Protein AF-A0A8J5G2A0-F1 (afdb_monomer_lite)

Structure (mmCIF, N/CA/C/O backbone):
data_AF-A0A8J5G2A0-F1
#
_entry.id   AF-A0A8J5G2A0-F1
#
loop_
_atom_site.group_PDB
_atom_site.id
_atom_site.type_symbol
_atom_site.label_atom_id
_atom_site.label_alt_id
_atom_site.label_comp_id
_atom_site.label_asym_id
_atom_site.label_entity_id
_atom_site.label_seq_id
_atom_site.pdbx_PDB_ins_code
_atom_site.Cartn_x
_atom_site.Cartn_y
_atom_site.Cartn_z
_atom_site.occupancy
_atom_site.B_iso_or_equiv
_atom_site.auth_seq_id
_atom_site.auth_comp_id
_atom_site.auth_asym_id
_atom_site.auth_atom_id
_atom_site.pdbx_PDB_model_num
ATOM 1 N N . MET A 1 1 ? 20.065 -18.409 -12.841 1.00 49.06 1 MET A N 1
ATOM 2 C CA . MET A 1 1 ? 20.779 -17.438 -13.699 1.00 49.06 1 MET A CA 1
ATOM 3 C C . MET A 1 1 ? 20.404 -17.731 -15.137 1.00 49.06 1 MET A C 1
ATOM 5 O O . MET A 1 1 ? 20.522 -18.880 -15.539 1.00 49.06 1 MET A O 1
ATOM 9 N N . ILE A 1 2 ? 19.879 -16.747 -15.868 1.00 50.84 2 ILE A N 1
ATOM 10 C CA . ILE A 1 2 ? 19.524 -16.923 -17.283 1.00 50.84 2 ILE A CA 1
ATOM 11 C C . ILE A 1 2 ? 20.839 -17.018 -18.075 1.00 50.84 2 ILE A C 1
ATOM 13 O O . ILE A 1 2 ? 21.696 -16.150 -17.919 1.00 50.84 2 ILE A O 1
ATOM 17 N N . ALA A 1 3 ? 21.024 -18.079 -18.865 1.00 63.06 3 ALA A N 1
ATOM 18 C CA . ALA A 1 3 ? 22.221 -18.274 -19.685 1.00 63.06 3 ALA A CA 1
ATOM 19 C C . ALA A 1 3 ? 22.371 -17.127 -20.699 1.00 63.06 3 ALA A C 1
ATOM 21 O O . ALA A 1 3 ? 21.377 -16.669 -21.255 1.00 63.06 3 ALA A O 1
ATOM 22 N N . SER A 1 4 ? 23.589 -16.642 -20.930 1.00 61.19 4 SER A N 1
ATOM 23 C CA . SER A 1 4 ? 23.884 -15.489 -21.789 1.00 61.19 4 SER A CA 1
ATOM 24 C C . SER A 1 4 ? 23.795 -15.832 -23.283 1.00 61.19 4 SER A C 1
ATOM 26 O O . SER A 1 4 ? 24.815 -15.936 -23.956 1.00 61.19 4 SER A O 1
ATOM 28 N N . ASP A 1 5 ? 22.574 -16.017 -23.779 1.00 73.75 5 ASP A N 1
ATOM 29 C CA . ASP A 1 5 ? 22.233 -16.100 -25.204 1.00 73.75 5 ASP A CA 1
ATOM 30 C C . ASP A 1 5 ? 21.591 -14.776 -25.681 1.00 73.75 5 ASP A C 1
ATOM 32 O O . ASP A 1 5 ? 21.117 -13.977 -24.863 1.00 73.75 5 ASP A O 1
ATOM 36 N N . ASP A 1 6 ? 21.559 -14.502 -26.987 1.00 66.56 6 ASP A N 1
ATOM 37 C CA . ASP A 1 6 ? 20.985 -13.256 -27.525 1.00 66.56 6 ASP A CA 1
ATOM 38 C C . ASP A 1 6 ? 19.473 -13.141 -27.240 1.00 66.56 6 ASP A C 1
ATOM 40 O O . ASP A 1 6 ? 18.972 -12.047 -26.950 1.00 66.56 6 ASP A O 1
ATOM 44 N N . GLY A 1 7 ? 18.759 -14.273 -27.175 1.00 66.06 7 GLY A N 1
ATOM 45 C CA . GLY A 1 7 ? 17.385 -14.338 -26.663 1.00 66.06 7 GLY A CA 1
ATOM 46 C C . GLY A 1 7 ? 17.277 -13.869 -25.207 1.00 66.06 7 GLY A C 1
ATOM 47 O O . GLY A 1 7 ? 16.417 -13.053 -24.864 1.00 66.06 7 GLY A O 1
ATOM 48 N N . SER A 1 8 ? 18.213 -14.285 -24.357 1.00 74.81 8 SER A N 1
ATOM 49 C CA . SER A 1 8 ? 18.276 -13.896 -22.945 1.00 74.81 8 SER A CA 1
ATOM 50 C C . SER A 1 8 ? 18.551 -12.408 -22.737 1.00 74.81 8 SER A C 1
ATOM 52 O O . SER A 1 8 ? 18.025 -11.820 -21.792 1.00 74.81 8 SER A O 1
ATOM 54 N N . ARG A 1 9 ? 19.320 -11.760 -23.622 1.00 79.38 9 ARG A N 1
ATOM 55 C CA . ARG A 1 9 ? 19.559 -10.305 -23.558 1.00 79.38 9 ARG A CA 1
ATOM 56 C C . ARG A 1 9 ? 18.282 -9.498 -23.784 1.00 79.38 9 ARG A C 1
ATOM 58 O O . ARG A 1 9 ? 18.029 -8.541 -23.052 1.00 79.38 9 ARG A O 1
ATOM 65 N N . SER A 1 10 ? 17.460 -9.899 -24.755 1.00 83.44 10 SER A N 1
ATOM 66 C CA . SER A 1 10 ? 16.167 -9.252 -25.019 1.00 83.44 10 SER A CA 1
ATOM 67 C C . SER A 1 10 ? 15.203 -9.372 -23.830 1.00 83.44 10 SER A C 1
ATOM 69 O O . SER A 1 10 ? 14.551 -8.394 -23.456 1.00 83.44 10 SER A O 1
ATOM 71 N N . LEU A 1 11 ? 15.185 -10.539 -23.175 1.00 83.62 11 LEU A N 1
ATOM 72 C CA . LEU A 1 11 ? 14.379 -10.789 -21.982 1.00 83.62 11 LEU A CA 1
ATOM 73 C C . LEU A 1 11 ? 14.861 -9.942 -20.805 1.00 83.62 11 LEU A C 1
ATOM 75 O O . LEU A 1 11 ? 14.050 -9.284 -20.160 1.00 83.62 11 LEU A O 1
ATOM 79 N N . LEU A 1 12 ? 16.174 -9.886 -20.562 1.00 84.56 12 LEU A N 1
ATOM 80 C CA . LEU A 1 12 ? 16.750 -9.038 -19.515 1.00 84.56 12 LEU A CA 1
ATOM 81 C C . LEU A 1 12 ? 16.410 -7.556 -19.728 1.00 84.56 12 LEU A C 1
ATOM 83 O O . LEU A 1 12 ? 16.061 -6.859 -18.776 1.00 84.56 12 LEU A O 1
ATOM 87 N N . LEU A 1 13 ? 16.442 -7.077 -20.975 1.00 84.19 13 LEU A N 1
ATOM 88 C CA . LEU A 1 13 ? 16.044 -5.710 -21.307 1.00 84.19 13 LEU A CA 1
ATOM 89 C C . LEU A 1 13 ? 14.558 -5.455 -21.010 1.00 84.19 13 LEU A C 1
ATOM 91 O O . LEU A 1 13 ? 14.216 -4.423 -20.431 1.00 84.19 13 LEU A O 1
ATOM 95 N N . ALA A 1 14 ? 13.674 -6.384 -21.383 1.00 82.38 14 ALA A N 1
ATOM 96 C CA . ALA A 1 14 ? 12.241 -6.282 -21.108 1.00 82.38 14 ALA A CA 1
ATOM 97 C C . ALA A 1 14 ? 11.943 -6.299 -19.598 1.00 82.38 14 ALA A C 1
ATOM 99 O O . ALA A 1 14 ? 11.149 -5.486 -19.119 1.00 82.38 14 ALA A O 1
ATOM 100 N N . VAL A 1 15 ? 12.624 -7.167 -18.842 1.00 86.31 15 VAL A N 1
ATOM 101 C CA . VAL A 1 15 ? 12.525 -7.245 -17.377 1.00 86.31 15 VAL A CA 1
ATOM 102 C C . VAL A 1 15 ? 12.965 -5.932 -16.738 1.00 86.31 15 VAL A C 1
ATOM 104 O O . VAL A 1 15 ? 12.213 -5.369 -15.949 1.00 86.31 15 VAL A O 1
ATOM 107 N N . ASN A 1 16 ? 14.121 -5.391 -17.126 1.00 85.25 16 ASN A N 1
ATOM 108 C CA . ASN A 1 16 ? 14.614 -4.124 -16.584 1.00 85.25 16 ASN A CA 1
ATOM 109 C C . ASN A 1 16 ? 13.675 -2.953 -16.900 1.00 85.25 16 ASN A C 1
ATOM 111 O O . ASN A 1 16 ? 13.368 -2.158 -16.016 1.00 85.25 16 ASN A O 1
ATOM 115 N N . ARG A 1 17 ? 13.145 -2.870 -18.129 1.00 84.25 17 ARG A N 1
ATOM 116 C CA . ARG A 1 17 ? 12.143 -1.851 -18.493 1.00 84.25 17 ARG A CA 1
ATOM 117 C C . ARG A 1 17 ? 10.890 -1.957 -17.626 1.00 84.25 17 ARG A C 1
ATOM 119 O O . ARG A 1 17 ? 10.398 -0.941 -17.140 1.00 84.25 17 ARG A O 1
ATOM 126 N N . ARG A 1 18 ? 10.396 -3.181 -17.408 1.00 87.31 18 ARG A N 1
ATOM 127 C CA . ARG A 1 18 ? 9.230 -3.434 -16.555 1.00 87.31 18 ARG A CA 1
ATOM 128 C C . ARG A 1 18 ? 9.508 -3.075 -15.099 1.00 87.31 18 ARG A C 1
ATOM 130 O O . ARG A 1 18 ? 8.661 -2.437 -14.491 1.00 87.31 18 ARG A O 1
ATOM 137 N N . LEU A 1 19 ? 10.667 -3.445 -14.553 1.00 85.25 19 LEU A N 1
ATOM 138 C CA . LEU A 1 19 ? 11.047 -3.119 -13.175 1.00 85.25 19 LEU A CA 1
ATOM 139 C C . LEU A 1 19 ? 11.110 -1.607 -12.949 1.00 85.25 19 LEU A C 1
ATOM 141 O O . LEU A 1 19 ? 10.554 -1.123 -11.965 1.00 85.25 19 LEU A O 1
ATOM 145 N N . THR A 1 20 ? 11.713 -0.854 -13.873 1.00 85.62 20 THR A N 1
ATOM 146 C CA . THR A 1 20 ? 11.780 0.612 -13.779 1.00 85.62 20 THR A CA 1
ATOM 147 C C . THR A 1 20 ? 10.393 1.244 -13.858 1.00 85.62 20 THR A C 1
ATOM 149 O O . THR A 1 20 ? 10.043 2.065 -13.011 1.00 85.62 20 THR A O 1
ATOM 152 N N . ALA A 1 21 ? 9.579 0.838 -14.838 1.00 84.25 21 ALA A N 1
ATOM 153 C CA . ALA A 1 21 ? 8.228 1.365 -15.011 1.00 84.25 21 ALA A CA 1
ATOM 154 C C . ALA A 1 21 ? 7.325 1.037 -13.811 1.00 84.25 21 ALA A C 1
ATOM 156 O O . ALA A 1 21 ? 6.609 1.907 -13.322 1.00 84.25 21 ALA A O 1
ATOM 157 N N . LEU A 1 22 ? 7.390 -0.198 -13.307 1.00 89.38 22 LEU A N 1
ATOM 158 C CA . LEU A 1 22 ? 6.577 -0.650 -12.182 1.00 89.38 22 LEU A CA 1
ATOM 159 C C . LEU A 1 22 ? 6.999 0.021 -10.873 1.00 89.38 22 LEU A C 1
ATOM 161 O O . LEU A 1 22 ? 6.140 0.445 -10.109 1.00 89.38 22 LEU A O 1
ATOM 165 N N . SER A 1 23 ? 8.305 0.180 -10.642 1.00 89.56 23 SER A N 1
ATOM 166 C CA . SER A 1 23 ? 8.809 0.892 -9.464 1.00 89.56 23 SER A CA 1
ATOM 167 C C . SER A 1 23 ? 8.343 2.343 -9.454 1.00 89.56 23 SER A C 1
ATOM 169 O O . SER A 1 23 ? 7.883 2.822 -8.424 1.00 89.56 23 SER A O 1
ATOM 171 N N . PHE A 1 24 ? 8.409 3.033 -10.598 1.00 91.19 24 PHE A N 1
ATOM 172 C CA . PHE A 1 24 ? 7.876 4.390 -10.718 1.00 91.19 24 PHE A CA 1
ATOM 173 C C . PHE A 1 24 ? 6.366 4.422 -10.459 1.00 91.19 24 PHE A C 1
ATOM 175 O O . PHE A 1 24 ? 5.898 5.210 -9.646 1.00 91.19 24 PHE A O 1
ATOM 182 N N . HIS A 1 25 ? 5.614 3.530 -11.107 1.00 91.38 25 HIS A N 1
ATOM 183 C CA . HIS A 1 25 ? 4.162 3.486 -10.986 1.00 91.38 25 HIS A CA 1
ATOM 184 C C . HIS A 1 25 ? 3.698 3.242 -9.542 1.00 91.38 25 HIS A C 1
ATOM 186 O O . HIS A 1 25 ? 2.831 3.959 -9.054 1.00 91.38 25 HIS A O 1
ATOM 192 N N . ILE A 1 26 ? 4.298 2.278 -8.839 1.00 93.00 26 ILE A N 1
ATOM 193 C CA . ILE A 1 26 ? 3.945 1.976 -7.447 1.00 93.00 26 ILE A CA 1
ATOM 194 C C . ILE A 1 26 ? 4.349 3.133 -6.526 1.00 93.00 26 ILE A C 1
ATOM 196 O O . ILE A 1 26 ? 3.538 3.593 -5.730 1.00 93.00 26 ILE A O 1
ATOM 200 N N . ARG A 1 27 ? 5.574 3.658 -6.652 1.00 94.56 27 ARG A N 1
ATOM 201 C CA . ARG A 1 27 ? 6.049 4.749 -5.783 1.00 94.56 27 ARG A CA 1
ATOM 202 C C . ARG A 1 27 ? 5.234 6.029 -5.925 1.00 94.56 27 ARG A C 1
ATOM 204 O O . ARG A 1 27 ? 5.137 6.758 -4.947 1.00 94.56 27 ARG A O 1
ATOM 211 N N . GLU A 1 28 ? 4.717 6.304 -7.119 1.00 91.56 28 GLU A N 1
ATOM 212 C CA . GLU A 1 28 ? 4.014 7.551 -7.422 1.00 91.56 28 GLU A CA 1
ATOM 213 C C . GLU A 1 28 ? 2.503 7.449 -7.198 1.00 91.56 28 GLU A C 1
ATOM 215 O O . GLU A 1 28 ? 1.905 8.349 -6.610 1.00 91.56 28 GLU A O 1
ATOM 220 N N . TYR A 1 29 ? 1.879 6.365 -7.672 1.00 93.44 29 TYR A N 1
ATOM 221 C CA . TYR A 1 29 ? 0.419 6.259 -7.724 1.00 93.44 29 TYR A CA 1
ATOM 222 C C . TYR A 1 29 ? -0.185 5.412 -6.606 1.00 93.44 29 TYR A C 1
ATOM 224 O O . TYR A 1 29 ? -1.344 5.625 -6.268 1.00 93.44 29 TYR A O 1
ATOM 232 N N . PHE A 1 30 ? 0.574 4.475 -6.026 1.00 96.44 30 PHE A N 1
ATOM 233 C CA . PHE A 1 30 ? 0.100 3.697 -4.875 1.00 96.44 30 PHE A CA 1
ATOM 234 C C . PHE A 1 30 ? 0.452 4.357 -3.539 1.00 96.44 30 PHE A C 1
ATOM 236 O O . PHE A 1 30 ? -0.071 3.958 -2.506 1.00 96.44 30 PHE A O 1
ATOM 243 N N . TRP A 1 31 ? 1.352 5.339 -3.525 1.00 97.50 31 TRP A N 1
ATOM 244 C CA . TRP A 1 31 ? 1.740 6.012 -2.292 1.00 97.50 31 TRP A CA 1
ATOM 245 C C . TRP A 1 31 ? 0.641 6.944 -1.794 1.00 97.50 31 TRP A C 1
ATOM 247 O O . TRP A 1 31 ? 0.188 7.806 -2.544 1.00 97.50 31 TRP A O 1
ATOM 257 N N . VAL A 1 32 ? 0.281 6.824 -0.518 1.00 96.81 32 VAL A N 1
ATOM 258 C CA . VAL A 1 32 ? -0.612 7.751 0.172 1.00 96.81 32 VAL A CA 1
ATOM 259 C C . VAL A 1 32 ? 0.054 8.287 1.439 1.00 96.81 32 VAL A C 1
ATOM 261 O O . VAL A 1 32 ? 0.543 7.541 2.282 1.00 96.81 32 VAL A O 1
ATOM 264 N N . ASP A 1 33 ? 0.068 9.607 1.558 1.00 96.44 33 ASP A N 1
ATOM 265 C CA . ASP A 1 33 ? 0.426 10.368 2.751 1.00 96.44 33 ASP A CA 1
ATOM 266 C C . ASP A 1 33 ? -0.556 11.548 2.875 1.00 96.44 33 ASP A C 1
ATOM 268 O O . ASP A 1 33 ? -1.391 11.779 1.991 1.00 96.44 33 ASP A O 1
ATOM 272 N N . MET A 1 34 ? -0.465 12.331 3.952 1.00 95.06 34 MET A N 1
ATOM 273 C CA . MET A 1 34 ? -1.347 13.491 4.138 1.00 95.06 34 MET A CA 1
ATOM 274 C C . MET A 1 34 ? -1.259 14.496 2.969 1.00 95.06 34 MET A C 1
ATOM 276 O O . MET A 1 34 ? -2.237 15.167 2.641 1.00 95.06 34 MET A O 1
ATOM 280 N N . LYS A 1 35 ? -0.109 14.608 2.289 1.00 94.88 35 LYS A N 1
ATOM 281 C CA . LYS A 1 35 ? 0.043 15.508 1.133 1.00 94.88 35 LYS A CA 1
ATOM 282 C C . LYS A 1 35 ? -0.701 14.963 -0.081 1.00 94.88 35 LYS A C 1
ATOM 284 O O . LYS A 1 35 ? -1.406 15.729 -0.733 1.00 94.88 35 LYS A O 1
ATOM 289 N N . LYS A 1 36 ? -0.585 13.662 -0.35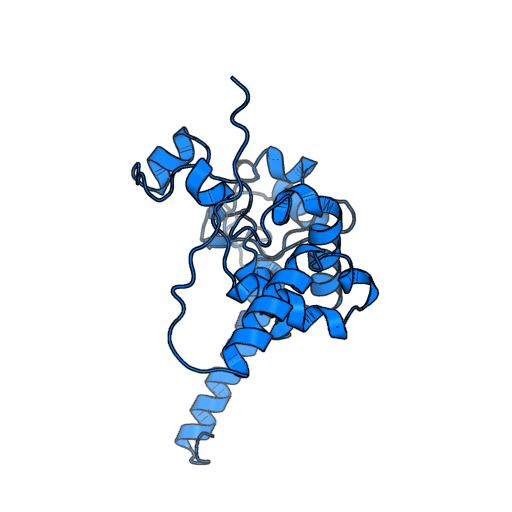3 1.00 94.69 36 LYS A N 1
ATOM 290 C CA . LYS A 1 36 ? -1.289 12.991 -1.446 1.00 94.69 36 LYS A CA 1
ATOM 291 C C . LYS A 1 36 ? -2.798 12.999 -1.222 1.00 94.69 36 LYS A C 1
ATOM 293 O O . LYS A 1 36 ? -3.527 13.307 -2.152 1.00 94.69 36 LYS A O 1
ATOM 298 N N . ILE A 1 37 ? -3.277 12.770 -0.001 1.00 95.12 37 ILE A N 1
ATOM 299 C CA . ILE A 1 37 ? -4.710 12.880 0.328 1.00 95.12 37 ILE A CA 1
ATOM 300 C C . ILE A 1 37 ? -5.229 14.284 -0.009 1.00 95.12 37 ILE A C 1
ATOM 302 O O . ILE A 1 37 ? -6.221 14.438 -0.717 1.00 95.12 37 ILE A O 1
ATOM 306 N N . ASN A 1 38 ? -4.502 15.323 0.410 1.00 94.38 38 ASN A N 1
ATOM 307 C CA . ASN A 1 38 ? -4.821 16.715 0.085 1.00 94.38 38 ASN A CA 1
ATOM 308 C C . ASN A 1 38 ? -4.734 17.049 -1.417 1.00 94.38 38 ASN A C 1
ATOM 310 O O . ASN A 1 38 ? -5.340 18.025 -1.868 1.00 94.38 38 ASN A O 1
ATOM 314 N N . GLU A 1 39 ? -3.939 16.305 -2.182 1.00 94.12 39 GLU A N 1
ATOM 315 C CA . GLU A 1 39 ? -3.870 16.393 -3.642 1.00 94.12 39 GLU A CA 1
ATOM 316 C C . GLU A 1 39 ? -5.123 15.772 -4.272 1.00 94.12 39 GLU A C 1
ATOM 318 O O . GLU A 1 39 ? -5.778 16.429 -5.080 1.00 94.12 39 GLU A O 1
ATOM 323 N N . ILE A 1 40 ? -5.503 14.565 -3.832 1.00 94.00 40 ILE A N 1
ATOM 324 C CA . ILE A 1 40 ? -6.682 13.833 -4.314 1.00 94.00 40 ILE A CA 1
ATOM 325 C C . ILE A 1 40 ? -7.967 14.617 -4.016 1.00 94.00 40 ILE A C 1
ATOM 327 O O . ILE A 1 40 ? -8.814 14.743 -4.895 1.00 94.00 40 ILE A O 1
ATOM 331 N N . TYR A 1 41 ? -8.087 15.253 -2.844 1.00 94.00 41 TYR A N 1
ATOM 332 C CA . TYR A 1 41 ? -9.220 16.139 -2.528 1.00 94.00 41 TYR A CA 1
ATOM 333 C C . TYR A 1 41 ? -9.400 17.305 -3.510 1.00 94.00 41 TYR A C 1
ATOM 335 O O . TYR A 1 41 ? -10.481 17.886 -3.592 1.00 94.00 41 TYR A O 1
ATOM 343 N N . ARG A 1 42 ? -8.344 17.682 -4.239 1.00 93.88 42 ARG A N 1
ATOM 344 C CA . ARG A 1 42 ? -8.353 18.772 -5.223 1.00 93.88 42 ARG A CA 1
ATOM 345 C C . ARG A 1 42 ? -8.422 18.269 -6.663 1.00 93.88 42 ARG A C 1
ATOM 347 O O . ARG A 1 42 ? -8.294 19.079 -7.585 1.00 93.88 42 ARG A O 1
ATOM 354 N N . TYR A 1 43 ? -8.587 16.964 -6.874 1.00 93.19 43 TYR A N 1
ATOM 355 C CA . TYR A 1 43 ? -8.715 16.409 -8.211 1.00 93.19 43 TYR A CA 1
ATOM 356 C C . TYR A 1 43 ? -9.946 16.955 -8.914 1.00 93.19 43 TYR A C 1
ATOM 358 O O . TYR A 1 43 ? -11.037 17.051 -8.356 1.00 93.19 43 TYR A O 1
ATOM 366 N N . LYS A 1 44 ? -9.745 17.300 -10.183 1.00 90.25 44 LYS A N 1
ATOM 367 C CA . LYS A 1 44 ? -10.837 17.500 -11.120 1.00 90.25 44 LYS A CA 1
ATOM 368 C C . LYS A 1 44 ? -11.152 16.152 -11.753 1.00 90.25 44 LYS A C 1
ATOM 370 O O . LYS A 1 44 ? -10.252 15.356 -12.035 1.00 90.25 44 LYS A O 1
ATOM 375 N N . THR A 1 45 ? -12.433 15.880 -11.914 1.00 89.31 45 THR A N 1
ATOM 376 C CA . THR A 1 45 ? -12.928 14.674 -12.573 1.00 89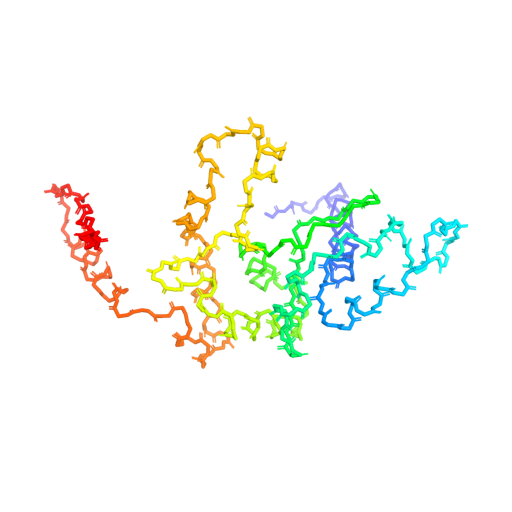.31 45 THR A CA 1
ATOM 377 C C . THR A 1 45 ? -13.044 14.916 -14.076 1.00 89.31 45 THR A C 1
ATOM 379 O O . THR A 1 45 ? -13.051 16.059 -14.534 1.00 89.31 45 THR A O 1
ATOM 382 N N . GLU A 1 46 ? -13.100 13.829 -14.846 1.00 85.12 46 GLU A N 1
ATOM 383 C CA . GLU A 1 46 ? -13.313 13.848 -16.300 1.00 85.12 46 GLU A CA 1
ATOM 384 C C . GLU A 1 46 ? -12.225 14.602 -17.091 1.00 85.12 46 GLU A C 1
ATOM 386 O O . GLU A 1 46 ? -12.474 15.207 -18.136 1.00 85.12 46 GLU A O 1
ATOM 391 N N . GLU A 1 47 ? -10.977 14.551 -16.618 1.00 84.69 47 GLU A N 1
ATOM 392 C CA . GLU A 1 47 ? -9.839 15.131 -17.332 1.00 84.69 47 GLU A CA 1
ATOM 393 C C . GLU A 1 47 ? -9.375 14.224 -18.484 1.00 84.69 47 GLU A C 1
ATOM 395 O O . GLU A 1 47 ? -8.758 13.180 -18.283 1.00 84.69 47 GLU A O 1
ATOM 400 N N . TYR A 1 48 ? -9.598 14.664 -19.723 1.00 72.62 48 TYR A N 1
ATOM 401 C CA . TYR A 1 48 ? -9.138 13.974 -20.933 1.00 72.62 48 TYR A CA 1
ATOM 402 C C . TYR A 1 48 ? -7.901 14.665 -21.518 1.00 72.62 48 TYR A C 1
ATOM 404 O O . TYR A 1 48 ? -7.959 15.308 -22.566 1.00 72.62 48 TYR A O 1
ATOM 412 N N . SER A 1 49 ? -6.759 14.582 -20.832 1.00 80.44 49 SER A N 1
ATOM 413 C CA . SER A 1 49 ? -5.495 15.104 -21.369 1.00 80.44 49 SER A CA 1
ATOM 414 C C . SER A 1 49 ? -4.285 14.277 -20.934 1.00 80.44 49 SER A C 1
ATOM 416 O O . SER A 1 49 ? -4.289 13.650 -19.880 1.00 80.44 49 SER A O 1
ATOM 418 N N . GLN A 1 50 ? -3.211 14.290 -21.733 1.00 74.75 50 GLN A N 1
ATOM 419 C CA . GLN A 1 50 ? -1.955 13.609 -21.370 1.00 74.75 50 GLN A CA 1
ATOM 420 C C . GLN A 1 50 ? -1.262 14.246 -20.151 1.00 74.75 50 GLN A C 1
ATOM 422 O O . GLN A 1 50 ? -0.463 13.589 -19.487 1.00 74.75 50 GLN A O 1
ATOM 427 N N . GLY A 1 51 ? -1.574 15.514 -19.863 1.00 80.62 51 GLY A N 1
ATOM 428 C CA . GLY A 1 51 ? -1.093 16.259 -18.700 1.00 80.62 51 GLY A CA 1
ATOM 429 C C . GLY A 1 51 ? -2.062 16.260 -17.516 1.00 80.62 51 GLY A C 1
ATOM 430 O O . GLY A 1 51 ? -1.859 17.055 -16.603 1.00 80.62 51 GLY A O 1
ATOM 431 N N . ALA A 1 52 ? -3.105 15.421 -17.538 1.00 84.44 52 ALA A N 1
ATOM 432 C CA . ALA A 1 52 ? -4.073 15.324 -16.451 1.00 84.44 52 ALA A CA 1
ATOM 433 C C . ALA A 1 52 ? -3.371 14.959 -15.138 1.00 84.44 52 ALA A C 1
ATOM 435 O O . ALA A 1 52 ? -2.527 14.053 -15.098 1.00 84.44 52 ALA A O 1
ATOM 436 N N . THR A 1 53 ? -3.728 15.663 -14.065 1.00 85.75 53 THR A N 1
ATOM 437 C CA . THR A 1 53 ? -3.255 15.326 -12.718 1.00 85.75 53 THR A CA 1
ATOM 438 C C . THR A 1 53 ? -3.975 14.070 -12.242 1.00 85.75 53 THR A C 1
ATOM 440 O O . THR A 1 53 ? -3.340 13.132 -11.760 1.00 85.75 53 THR A O 1
ATOM 443 N N . ASN A 1 54 ? -5.282 13.989 -12.500 1.00 89.75 54 ASN A N 1
ATOM 444 C CA . ASN A 1 54 ? -6.117 12.847 -12.161 1.00 89.75 54 ASN A CA 1
ATOM 445 C C . ASN A 1 54 ? -6.116 11.777 -13.266 1.00 89.75 54 ASN A C 1
ATOM 447 O O . ASN A 1 54 ? -7.111 11.543 -13.955 1.00 89.75 54 ASN A O 1
ATOM 451 N N . LYS A 1 55 ? -4.982 11.092 -13.436 1.00 89.06 55 LYS A N 1
ATOM 452 C CA . LYS A 1 55 ? -4.789 10.108 -14.521 1.00 89.06 55 LYS A CA 1
ATOM 453 C C . LYS A 1 55 ? -5.748 8.918 -14.487 1.00 89.06 55 LYS A C 1
ATOM 455 O O . LYS A 1 55 ? -5.965 8.291 -15.520 1.00 89.06 55 LYS A O 1
ATOM 460 N N . PHE A 1 56 ? -6.275 8.584 -13.312 1.00 91.12 56 PHE A N 1
ATOM 461 C CA . PHE A 1 56 ? -7.167 7.440 -13.127 1.00 91.12 56 PHE A CA 1
ATOM 462 C C . PHE A 1 56 ? -8.624 7.858 -12.962 1.00 91.12 56 PHE A C 1
ATOM 464 O O . PHE A 1 56 ? -9.448 6.990 -12.713 1.00 91.12 56 PHE A O 1
ATOM 471 N N . ASN A 1 57 ? -8.962 9.143 -13.122 1.00 92.88 57 ASN A N 1
ATOM 472 C CA . ASN A 1 57 ? -10.312 9.658 -12.889 1.00 92.88 57 ASN A CA 1
ATOM 473 C C . ASN A 1 57 ? -10.863 9.266 -11.501 1.00 92.88 57 ASN A C 1
ATOM 475 O O . ASN A 1 57 ? -11.990 8.795 -11.371 1.00 92.88 57 ASN A O 1
ATOM 479 N N . ILE A 1 58 ? -10.031 9.398 -10.466 1.00 93.25 58 ILE A N 1
ATOM 480 C CA . ILE A 1 58 ? -10.403 9.143 -9.074 1.00 93.25 58 ILE A CA 1
ATOM 481 C C . ILE A 1 58 ? -11.320 10.260 -8.590 1.00 93.25 58 ILE A C 1
ATOM 483 O O . ILE A 1 58 ? -11.026 11.444 -8.773 1.00 93.25 58 ILE A O 1
ATOM 487 N N . TYR A 1 59 ? -12.419 9.857 -7.968 1.00 93.25 59 TYR A N 1
ATOM 488 C CA . TYR A 1 59 ? -13.392 10.746 -7.352 1.00 93.25 59 TYR A CA 1
ATOM 489 C C . TYR A 1 59 ? -12.964 11.028 -5.903 1.00 93.25 59 TYR A C 1
ATOM 491 O O . TYR A 1 59 ? -12.719 10.067 -5.167 1.00 93.25 59 TYR A O 1
ATOM 499 N N . PRO A 1 60 ? -12.853 12.300 -5.469 1.00 93.44 60 PRO A N 1
ATOM 500 C CA . PRO A 1 60 ? -12.478 12.648 -4.094 1.00 93.44 60 PRO A CA 1
ATOM 501 C C . PRO A 1 60 ? -13.351 11.987 -3.020 1.00 93.44 60 PRO A C 1
ATOM 503 O O . PRO A 1 60 ? -12.875 11.694 -1.926 1.00 93.44 60 PRO A O 1
ATOM 506 N N . GLU A 1 61 ? -14.612 11.704 -3.344 1.00 92.12 61 GLU A N 1
ATOM 507 C CA . GLU A 1 61 ? -15.593 11.058 -2.470 1.00 92.12 61 GLU A CA 1
ATOM 508 C C . GLU A 1 61 ? -15.220 9.612 -2.105 1.00 92.12 61 GLU A C 1
ATOM 510 O O . GLU A 1 61 ? -15.795 9.048 -1.180 1.00 92.12 61 GLU A O 1
ATOM 515 N N . GLN A 1 62 ? -14.260 9.005 -2.812 1.00 91.56 62 GLN A N 1
ATOM 516 C CA . GLN A 1 62 ? -13.750 7.672 -2.486 1.00 91.56 62 GLN A CA 1
ATOM 517 C C . GLN A 1 62 ? -12.812 7.659 -1.284 1.00 91.56 62 GLN A C 1
ATOM 519 O O . GLN A 1 62 ? -12.552 6.582 -0.755 1.00 91.56 62 GLN A O 1
ATOM 524 N N . ILE A 1 63 ? -12.283 8.815 -0.866 1.00 93.25 63 ILE A N 1
ATOM 525 C CA . ILE A 1 63 ? -11.441 8.899 0.328 1.00 93.25 63 ILE A CA 1
ATOM 526 C C . ILE A 1 63 ? -12.313 8.552 1.543 1.00 93.25 63 ILE A C 1
ATOM 528 O O . ILE A 1 63 ? -13.248 9.298 1.848 1.00 93.25 63 ILE A O 1
ATOM 532 N N . PRO A 1 64 ? -12.017 7.459 2.268 1.00 91.81 64 PRO A N 1
ATOM 533 C CA . PRO A 1 64 ? -12.806 7.087 3.427 1.00 91.81 64 PRO A CA 1
ATOM 534 C C . PRO A 1 64 ? -12.657 8.123 4.539 1.00 91.81 64 PRO A C 1
ATOM 536 O O . PRO A 1 64 ? -11.559 8.629 4.783 1.00 91.81 64 PRO A O 1
ATOM 539 N N . SER A 1 65 ? -13.740 8.384 5.269 1.00 90.31 65 SER A N 1
ATOM 540 C CA . SER A 1 65 ? -13.743 9.339 6.385 1.00 90.31 65 SER A CA 1
ATOM 541 C C . SER A 1 65 ? -12.707 8.994 7.458 1.00 90.31 65 SER A C 1
ATOM 543 O O . SER A 1 65 ? -12.045 9.887 7.977 1.00 90.31 65 SER A O 1
ATOM 545 N N . TRP A 1 66 ? -12.504 7.702 7.735 1.00 91.50 66 TRP A N 1
ATOM 546 C CA . TRP A 1 66 ? -11.530 7.238 8.724 1.00 91.50 66 TRP A CA 1
ATOM 547 C C . TRP A 1 66 ? -10.081 7.564 8.342 1.00 91.50 66 TRP A C 1
ATOM 549 O O . TRP A 1 66 ? -9.249 7.728 9.228 1.00 91.50 66 TRP A O 1
ATOM 559 N N . LEU A 1 67 ? -9.750 7.666 7.049 1.00 93.75 67 LEU A N 1
ATOM 560 C CA . LEU A 1 67 ? -8.359 7.745 6.595 1.00 93.75 67 LEU A CA 1
ATOM 561 C C . LEU A 1 67 ? -7.676 9.045 7.024 1.00 93.75 67 LEU A C 1
ATOM 563 O O . LEU A 1 67 ? -6.507 9.025 7.408 1.00 93.75 67 LEU A O 1
ATOM 567 N N . VAL A 1 68 ? -8.398 10.163 6.952 1.00 91.44 68 VAL A N 1
ATOM 568 C CA . VAL A 1 68 ? -7.851 11.497 7.241 1.00 91.44 68 VAL A CA 1
ATOM 569 C C . VAL A 1 68 ? -7.471 11.624 8.714 1.00 91.44 68 VAL A C 1
ATOM 571 O O . VAL A 1 68 ? -6.389 12.116 9.021 1.00 91.44 68 VAL A O 1
ATOM 574 N N . ASP A 1 69 ? -8.321 11.122 9.609 1.00 91.19 69 ASP A N 1
ATOM 575 C CA . ASP A 1 69 ? -8.068 11.128 11.055 1.00 91.19 69 ASP A CA 1
ATOM 576 C C . ASP A 1 69 ? -7.071 10.035 11.466 1.00 91.19 69 ASP A C 1
ATOM 578 O O . ASP A 1 69 ? -6.363 10.137 12.475 1.00 91.19 69 ASP A O 1
ATOM 582 N N . TRP A 1 70 ? -7.009 8.956 10.686 1.00 94.06 70 TRP A N 1
ATOM 583 C CA . TRP A 1 70 ? -6.137 7.835 10.978 1.00 94.06 70 TRP A CA 1
ATOM 584 C C . TRP A 1 70 ? -4.685 8.090 10.567 1.00 94.06 70 TRP A C 1
ATOM 586 O O . TRP A 1 70 ? -3.783 7.697 11.305 1.00 94.06 70 TRP A O 1
ATOM 596 N N . ILE A 1 71 ? -4.413 8.757 9.446 1.00 94.31 71 ILE A N 1
ATOM 597 C CA . ILE A 1 71 ? -3.038 8.944 8.967 1.00 94.31 71 ILE A CA 1
ATOM 598 C C . ILE A 1 71 ? -2.294 10.042 9.767 1.00 94.31 71 ILE A C 1
ATOM 600 O O . ILE A 1 71 ? -2.792 11.157 9.920 1.00 94.31 71 ILE A O 1
ATOM 604 N N . PRO A 1 72 ? -1.084 9.781 10.297 1.00 93.75 72 PRO A N 1
ATOM 605 C CA . PRO A 1 72 ? -0.321 10.785 11.031 1.00 93.75 72 PRO A CA 1
ATOM 606 C C . PRO A 1 72 ? 0.363 11.784 10.084 1.00 93.75 72 PRO A C 1
ATOM 608 O O . PRO A 1 72 ? 0.652 11.472 8.933 1.00 93.75 72 PRO A O 1
ATOM 611 N N . GLU A 1 73 ? 0.738 12.964 10.594 1.00 90.44 73 GLU A N 1
ATOM 612 C CA . GLU A 1 73 ? 1.434 13.998 9.796 1.00 90.44 73 GLU A CA 1
ATOM 613 C C . GLU A 1 73 ? 2.747 13.515 9.156 1.00 90.44 73 GLU A C 1
ATOM 615 O O . GLU A 1 73 ? 3.093 13.901 8.041 1.00 90.44 73 GLU A O 1
ATOM 620 N N . LYS A 1 74 ? 3.490 12.682 9.894 1.00 91.44 74 LYS A N 1
ATOM 621 C CA . LYS A 1 74 ? 4.710 12.002 9.443 1.00 91.44 74 LYS A CA 1
ATOM 622 C C . LYS A 1 74 ? 4.423 10.511 9.339 1.00 91.44 74 LYS A C 1
ATOM 624 O O . LYS A 1 74 ? 4.723 9.770 10.273 1.00 91.44 74 LYS A O 1
ATOM 629 N N . GLY A 1 75 ? 3.782 10.116 8.250 1.00 93.69 75 GLY A N 1
ATOM 630 C CA . GLY A 1 75 ? 3.530 8.727 7.910 1.00 93.69 75 GLY A CA 1
ATOM 631 C C . GLY A 1 75 ? 2.795 8.603 6.584 1.00 93.69 75 GLY A C 1
ATOM 632 O O . GLY A 1 75 ? 2.171 9.550 6.101 1.00 93.69 75 GLY A O 1
ATOM 633 N N . GLY A 1 76 ? 2.888 7.417 6.008 1.00 96.38 76 GLY A N 1
ATOM 634 C CA . GLY A 1 76 ? 2.322 7.105 4.709 1.00 96.38 76 GLY A CA 1
ATOM 635 C C . GLY A 1 76 ? 2.526 5.638 4.385 1.00 96.38 76 GLY A C 1
ATOM 636 O O . GLY A 1 76 ? 3.281 4.945 5.064 1.00 96.38 76 GLY A O 1
ATOM 637 N N . TYR A 1 77 ? 1.816 5.143 3.383 1.00 97.69 77 TYR A N 1
ATOM 638 C CA . TYR A 1 77 ? 1.878 3.739 2.997 1.00 97.69 77 TYR A CA 1
ATOM 639 C C . TYR A 1 77 ? 1.492 3.534 1.535 1.00 97.69 77 TYR A C 1
ATOM 641 O O . TYR A 1 77 ? 1.048 4.451 0.848 1.00 97.69 77 TYR A O 1
ATOM 649 N N . LEU A 1 78 ? 1.695 2.313 1.048 1.00 97.81 78 LEU A N 1
ATOM 650 C CA . LEU A 1 78 ? 1.188 1.862 -0.239 1.00 97.81 78 LEU A CA 1
ATOM 651 C C . LEU A 1 78 ? -0.235 1.330 -0.067 1.00 97.81 78 LEU A C 1
ATOM 653 O O . LEU A 1 78 ? -0.446 0.371 0.684 1.00 97.81 78 LEU A O 1
ATOM 657 N N . ILE A 1 79 ? -1.179 1.947 -0.773 1.00 96.44 79 ILE A N 1
ATOM 658 C CA . ILE A 1 79 ? -2.590 1.553 -0.813 1.00 96.44 79 ILE A CA 1
ATOM 659 C C . ILE A 1 79 ? -2.772 0.126 -1.348 1.00 96.44 79 ILE A C 1
ATOM 661 O O . ILE A 1 79 ? -1.889 -0.426 -2.011 1.00 96.44 79 ILE A O 1
ATOM 665 N N . GLY A 1 80 ? -3.935 -0.467 -1.088 1.00 93.00 80 GLY A N 1
ATOM 666 C CA . GLY A 1 80 ? -4.235 -1.842 -1.474 1.00 93.00 80 GLY A CA 1
ATOM 667 C C . GLY A 1 80 ? -4.359 -2.050 -2.976 1.00 93.00 80 GLY A C 1
ATOM 668 O O . GLY A 1 80 ? -3.837 -3.030 -3.515 1.00 93.00 80 GLY A O 1
ATOM 669 N N . ASN A 1 81 ? -5.041 -1.134 -3.662 1.00 94.31 81 ASN A N 1
ATOM 670 C CA . ASN A 1 81 ? -5.315 -1.278 -5.085 1.00 94.31 81 ASN A CA 1
ATOM 671 C C . ASN A 1 81 ? -5.539 0.068 -5.781 1.00 94.31 81 ASN A C 1
ATOM 673 O O . ASN A 1 81 ? -5.990 1.042 -5.177 1.00 94.31 81 ASN A O 1
ATOM 677 N N . LEU A 1 82 ? -5.271 0.086 -7.086 1.00 93.00 82 LEU A N 1
ATOM 678 C CA . LEU A 1 82 ? -5.510 1.227 -7.956 1.00 93.00 82 LEU A CA 1
ATOM 679 C C . LEU A 1 82 ? -6.046 0.763 -9.308 1.00 93.00 82 LEU A C 1
ATOM 681 O O . LEU A 1 82 ? -5.414 -0.023 -10.017 1.00 93.00 82 LEU A O 1
ATOM 685 N N . GLN A 1 83 ? -7.210 1.281 -9.674 1.00 91.12 83 GLN A N 1
ATOM 686 C CA . GLN A 1 83 ? -7.917 0.979 -10.910 1.00 91.12 83 GLN A CA 1
ATOM 687 C C . GLN A 1 83 ? -8.494 2.270 -11.512 1.00 91.12 83 GLN A C 1
ATOM 689 O O . GLN A 1 83 ? -8.616 3.286 -10.823 1.00 91.12 83 GLN A O 1
ATOM 694 N N . PRO A 1 84 ? -8.861 2.273 -12.805 1.00 91.19 84 PRO A N 1
ATOM 695 C CA . PRO A 1 84 ? -9.617 3.381 -13.372 1.00 91.19 84 PRO A CA 1
ATOM 696 C C . PRO A 1 84 ? -10.893 3.629 -12.562 1.00 91.19 84 PRO A C 1
ATOM 698 O O . PRO A 1 84 ? -11.676 2.710 -12.336 1.00 91.19 84 PRO A O 1
ATOM 701 N N . ALA A 1 85 ? -11.077 4.872 -12.133 1.00 91.44 85 ALA A N 1
ATOM 702 C CA . ALA A 1 85 ? -12.161 5.354 -11.291 1.00 91.44 85 ALA A CA 1
ATOM 703 C C . ALA A 1 85 ? -12.298 4.654 -9.931 1.00 91.44 85 ALA A C 1
ATOM 705 O O . ALA A 1 85 ? -13.354 4.766 -9.316 1.00 91.44 85 ALA A O 1
ATOM 706 N N . HIS A 1 86 ? -11.276 3.941 -9.443 1.00 92.06 86 HIS A N 1
ATOM 707 C CA . HIS A 1 86 ? -11.340 3.286 -8.139 1.00 92.06 86 HIS A CA 1
ATOM 708 C C . HIS A 1 86 ? -9.976 3.213 -7.449 1.00 92.06 86 HIS A C 1
ATOM 710 O O . HIS A 1 86 ? -9.002 2.701 -8.005 1.00 92.06 86 HIS A O 1
ATOM 716 N N . MET A 1 87 ? -9.922 3.697 -6.211 1.00 93.62 87 MET A N 1
ATOM 717 C CA . MET A 1 87 ? -8.754 3.613 -5.342 1.00 93.62 87 MET A CA 1
ATOM 718 C C . MET A 1 87 ? -9.142 2.923 -4.029 1.00 93.62 87 MET A C 1
ATOM 720 O O . MET A 1 87 ? -10.063 3.368 -3.348 1.00 93.62 87 MET A O 1
ATOM 724 N N . ASP A 1 88 ? -8.445 1.839 -3.686 1.00 93.00 88 ASP A N 1
ATOM 725 C CA . ASP A 1 88 ? -8.659 1.102 -2.436 1.00 93.00 88 ASP A CA 1
ATOM 726 C C . ASP A 1 88 ? -7.619 1.539 -1.405 1.00 93.00 88 ASP A C 1
ATOM 728 O O . ASP A 1 88 ? -6.455 1.140 -1.472 1.00 93.00 88 ASP A O 1
ATOM 732 N N . PHE A 1 89 ? -8.058 2.359 -0.454 1.00 94.69 89 PHE A N 1
ATOM 733 C CA . PHE A 1 89 ? -7.226 2.930 0.599 1.00 94.69 89 PHE A CA 1
ATOM 734 C C . PHE A 1 89 ? -6.950 1.970 1.762 1.00 94.69 89 PHE A C 1
ATOM 736 O O . PHE A 1 89 ? -6.456 2.406 2.792 1.00 94.69 89 PHE A O 1
ATOM 743 N N . TRP A 1 90 ? -7.253 0.676 1.677 1.00 92.75 90 TRP A N 1
ATOM 744 C CA . TRP A 1 90 ? -6.867 -0.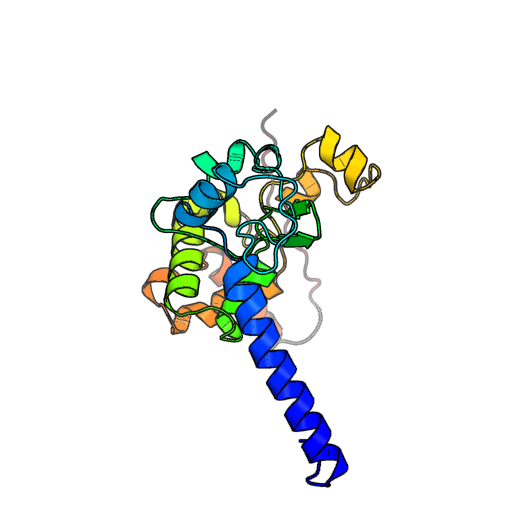223 2.762 1.00 92.75 90 TRP A CA 1
ATOM 745 C C . TRP A 1 90 ? -5.353 -0.380 2.879 1.00 92.75 90 TRP A C 1
ATOM 747 O O . TRP A 1 90 ? -4.623 -0.523 1.894 1.00 92.75 90 TRP A O 1
ATOM 757 N N . PHE A 1 91 ? -4.877 -0.408 4.122 1.00 93.44 91 PHE A N 1
ATOM 758 C CA . PHE A 1 91 ? -3.505 -0.779 4.423 1.00 93.44 91 PHE A CA 1
ATOM 759 C C . PHE A 1 91 ? -3.376 -2.298 4.375 1.00 93.44 91 PHE A C 1
ATOM 761 O O . PHE A 1 91 ? -4.140 -2.999 5.034 1.00 93.44 91 PHE A O 1
ATOM 768 N N . PHE A 1 92 ? -2.367 -2.809 3.668 1.00 92.44 92 PHE A N 1
ATOM 769 C CA . PHE A 1 92 ? -2.003 -4.227 3.686 1.00 92.44 92 PHE A CA 1
ATOM 770 C C . PHE A 1 92 ? -0.582 -4.409 4.216 1.00 92.44 92 PHE A C 1
ATOM 772 O O . PHE A 1 92 ? 0.391 -3.977 3.588 1.00 92.44 92 PHE A O 1
ATOM 779 N N . SER A 1 93 ? -0.458 -5.109 5.344 1.00 90.75 93 SER A N 1
ATOM 780 C CA . SER A 1 93 ? 0.811 -5.289 6.056 1.00 90.75 93 SER A CA 1
ATOM 781 C C . SER A 1 93 ? 1.858 -6.008 5.218 1.00 90.75 93 SER A C 1
ATOM 783 O O . SER A 1 93 ? 2.993 -5.550 5.105 1.00 90.75 93 SER A O 1
ATOM 785 N N . LEU A 1 94 ? 1.476 -7.120 4.577 1.00 91.12 94 LEU A N 1
ATOM 786 C CA . LEU A 1 94 ? 2.407 -7.892 3.755 1.00 91.12 94 LEU A CA 1
ATOM 787 C C . LEU A 1 94 ? 2.950 -7.058 2.588 1.00 91.12 94 LEU A C 1
ATOM 789 O O . LEU A 1 94 ? 4.149 -7.090 2.334 1.00 91.12 94 LEU A O 1
ATOM 793 N N . GLY A 1 95 ? 2.083 -6.319 1.890 1.00 93.19 95 GLY A N 1
ATOM 794 C CA . GLY A 1 95 ? 2.479 -5.517 0.731 1.00 93.19 95 GLY A CA 1
ATOM 795 C C . GLY A 1 95 ? 3.482 -4.429 1.104 1.00 93.19 95 GLY A C 1
ATOM 796 O O . GLY A 1 95 ? 4.523 -4.303 0.462 1.00 93.19 95 GLY A O 1
ATOM 797 N N . ASN A 1 96 ? 3.212 -3.707 2.192 1.00 94.88 96 ASN A N 1
ATOM 798 C CA . ASN A 1 96 ? 4.074 -2.631 2.673 1.00 94.88 96 ASN A CA 1
ATOM 799 C C . ASN A 1 96 ? 5.428 -3.152 3.182 1.00 94.88 96 ASN A C 1
ATOM 801 O O . ASN A 1 96 ? 6.473 -2.668 2.749 1.00 94.88 96 ASN A O 1
ATOM 805 N N . LEU A 1 97 ? 5.441 -4.199 4.012 1.00 91.94 97 LEU A N 1
ATOM 806 C CA . LEU A 1 97 ? 6.688 -4.788 4.521 1.00 91.94 97 LEU A CA 1
ATOM 807 C C . LEU A 1 97 ? 7.518 -5.457 3.415 1.00 91.94 97 LEU A C 1
ATOM 809 O O . LEU A 1 97 ? 8.748 -5.351 3.388 1.00 91.94 97 LEU A O 1
ATOM 813 N N . TRP A 1 98 ? 6.861 -6.122 2.461 1.00 92.06 98 TRP A N 1
ATOM 814 C CA . TRP A 1 98 ? 7.539 -6.676 1.290 1.00 92.06 98 TRP A CA 1
ATOM 815 C C . TRP A 1 98 ? 8.166 -5.570 0.438 1.00 92.06 98 TRP A C 1
ATOM 817 O O . TRP A 1 98 ? 9.290 -5.718 -0.042 1.00 92.06 98 TRP A O 1
ATOM 827 N N . ALA A 1 99 ? 7.476 -4.443 0.260 1.00 94.00 99 ALA A N 1
ATOM 828 C CA . ALA A 1 99 ? 7.993 -3.326 -0.521 1.00 94.00 99 ALA A CA 1
ATOM 829 C C . ALA A 1 99 ? 9.266 -2.718 0.097 1.00 94.00 99 ALA A C 1
ATOM 831 O O . ALA A 1 99 ? 10.191 -2.383 -0.645 1.00 94.00 99 ALA A O 1
ATOM 832 N N . ILE A 1 100 ? 9.361 -2.664 1.430 1.00 91.50 100 ILE A N 1
ATOM 833 C CA . ILE A 1 100 ? 10.583 -2.233 2.126 1.00 91.50 100 ILE A CA 1
ATOM 834 C C . ILE A 1 100 ? 11.703 -3.262 1.927 1.00 91.50 100 ILE A C 1
ATOM 836 O O . ILE A 1 100 ? 12.756 -2.936 1.382 1.00 91.50 100 ILE A O 1
ATOM 840 N N . THR A 1 101 ? 11.458 -4.529 2.280 1.00 88.94 101 THR A N 1
ATOM 841 C CA . THR A 1 101 ? 12.483 -5.594 2.225 1.00 88.94 101 THR A CA 1
ATOM 842 C C . THR A 1 101 ? 12.995 -5.910 0.813 1.00 88.94 101 THR A C 1
ATOM 844 O O . THR A 1 101 ? 14.083 -6.470 0.669 1.00 88.94 101 THR A O 1
ATOM 847 N N . SER A 1 102 ? 12.222 -5.582 -0.227 1.00 90.06 102 SER A N 1
ATOM 848 C CA . SER A 1 102 ? 12.606 -5.723 -1.641 1.00 90.06 102 SER A CA 1
ATOM 849 C C . SER A 1 102 ? 13.204 -4.448 -2.252 1.00 90.06 102 SER A C 1
ATOM 851 O O . SER A 1 102 ? 13.479 -4.424 -3.452 1.00 90.06 102 SER A O 1
ATOM 853 N N . SER A 1 103 ? 13.403 -3.393 -1.451 1.00 89.94 103 SER A N 1
ATOM 854 C CA . SER A 1 103 ? 13.889 -2.076 -1.892 1.00 89.94 103 SER A CA 1
ATOM 855 C C . SER A 1 103 ? 13.010 -1.418 -2.969 1.00 89.94 103 SER A C 1
ATOM 857 O O . SER A 1 103 ? 13.471 -0.594 -3.769 1.00 89.94 103 SER A O 1
ATOM 859 N N . LEU A 1 104 ? 11.721 -1.771 -2.999 1.00 92.75 104 LEU A N 1
ATOM 860 C CA . LEU A 1 104 ? 10.741 -1.149 -3.878 1.00 92.75 104 LEU A CA 1
ATOM 861 C C . LEU A 1 104 ? 10.392 0.255 -3.394 1.00 92.75 104 LEU A C 1
ATOM 863 O O . LEU A 1 104 ? 10.240 1.130 -4.232 1.00 92.75 104 LEU A O 1
ATOM 867 N N . THR A 1 105 ? 10.298 0.510 -2.092 1.00 94.06 105 THR A N 1
ATOM 868 C CA . THR A 1 105 ? 10.063 1.858 -1.546 1.00 94.06 105 THR A CA 1
ATOM 869 C C . THR A 1 105 ? 11.333 2.708 -1.570 1.00 94.06 105 THR A C 1
ATOM 871 O O . THR A 1 105 ? 12.451 2.197 -1.530 1.00 94.06 105 THR A O 1
ATOM 874 N N . THR A 1 106 ? 11.179 4.032 -1.623 1.00 93.75 106 THR A N 1
ATOM 875 C CA . THR A 1 106 ? 12.300 4.943 -1.322 1.00 93.75 106 THR A CA 1
ATOM 876 C C . THR A 1 106 ? 12.635 4.910 0.179 1.00 93.75 106 THR A C 1
ATOM 878 O O . THR A 1 106 ? 11.766 4.537 0.968 1.00 93.75 106 THR A O 1
ATOM 881 N N . PRO A 1 107 ? 13.840 5.338 0.611 1.00 92.44 107 PRO A N 1
ATOM 882 C CA . PRO A 1 107 ? 14.182 5.390 2.037 1.00 92.44 107 PRO A CA 1
ATOM 883 C C . PRO A 1 107 ? 13.182 6.209 2.863 1.00 92.44 107 PRO A C 1
ATOM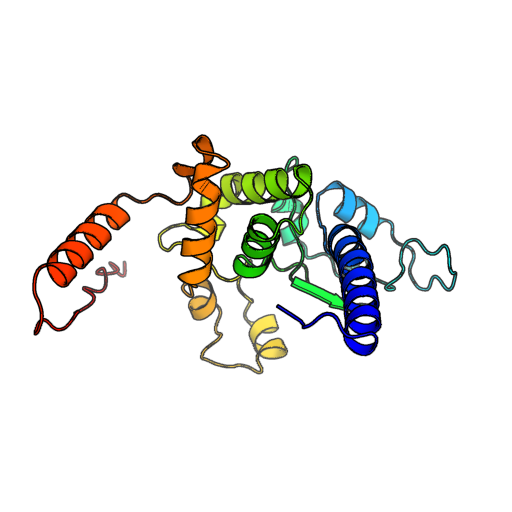 885 O O . PRO A 1 107 ? 12.746 5.765 3.917 1.00 92.44 107 PRO A O 1
ATOM 888 N N . ARG A 1 108 ? 12.726 7.348 2.323 1.00 93.94 108 ARG A N 1
ATOM 889 C CA . ARG A 1 108 ? 11.687 8.181 2.945 1.00 93.94 108 ARG A CA 1
ATOM 890 C C . ARG A 1 108 ? 10.359 7.434 3.096 1.00 93.94 108 ARG A C 1
ATOM 892 O O . ARG A 1 108 ? 9.732 7.513 4.141 1.00 93.94 108 ARG A O 1
ATOM 899 N N . GLN A 1 109 ? 9.920 6.724 2.057 1.00 95.19 109 GLN A N 1
ATOM 900 C CA . GLN A 1 109 ? 8.673 5.953 2.110 1.00 95.19 109 GLN A CA 1
ATOM 901 C C . GLN A 1 109 ? 8.763 4.800 3.112 1.00 95.19 109 GLN A C 1
ATOM 903 O O . GLN A 1 109 ? 7.806 4.547 3.831 1.00 95.19 109 GLN A O 1
ATOM 908 N N . ALA A 1 110 ? 9.911 4.123 3.183 1.00 92.88 110 ALA A N 1
ATOM 909 C CA . ALA A 1 110 ? 10.142 3.081 4.177 1.00 92.88 110 ALA A CA 1
ATOM 910 C C . ALA A 1 110 ? 10.057 3.642 5.605 1.00 92.88 110 ALA A C 1
ATOM 912 O O . ALA A 1 110 ? 9.347 3.083 6.435 1.00 92.88 110 ALA A O 1
ATOM 913 N N . GLU A 1 111 ? 10.713 4.775 5.866 1.00 91.56 111 GLU A N 1
ATOM 914 C CA . GLU A 1 111 ? 10.642 5.472 7.153 1.00 91.56 111 GLU A CA 1
ATOM 915 C C . GLU A 1 111 ? 9.202 5.895 7.490 1.00 91.56 111 GLU A C 1
ATOM 917 O O . GLU A 1 111 ? 8.725 5.648 8.592 1.00 91.56 111 GLU A O 1
ATOM 922 N N . GLU A 1 112 ? 8.466 6.472 6.537 1.00 95.06 112 GLU A N 1
ATOM 923 C CA . GLU A 1 112 ? 7.078 6.898 6.747 1.00 95.06 112 GLU A CA 1
ATOM 924 C C . GLU A 1 112 ? 6.107 5.721 6.977 1.00 95.06 112 GLU A C 1
ATOM 926 O O . GLU A 1 112 ? 5.183 5.864 7.782 1.00 95.06 112 GLU A O 1
ATOM 931 N N . ILE A 1 113 ? 6.331 4.555 6.354 1.00 94.25 113 ILE A N 1
ATOM 932 C CA . ILE A 1 113 ? 5.578 3.321 6.652 1.00 94.25 113 ILE A CA 1
ATOM 933 C C . ILE A 1 113 ? 5.854 2.865 8.083 1.00 94.25 113 ILE A C 1
ATOM 935 O O . ILE A 1 113 ? 4.922 2.560 8.825 1.00 94.25 113 ILE A O 1
ATOM 939 N N . LEU A 1 114 ? 7.123 2.819 8.487 1.00 91.19 114 LEU A N 1
ATOM 940 C CA . LEU A 1 114 ? 7.494 2.368 9.827 1.00 91.19 114 LEU A CA 1
ATOM 941 C C . LEU A 1 114 ? 6.977 3.335 10.905 1.00 91.19 114 LEU A C 1
ATOM 943 O O . LEU A 1 114 ? 6.394 2.886 11.887 1.00 91.19 114 LEU A O 1
ATOM 947 N N . ASN A 1 115 ? 7.073 4.647 10.674 1.00 92.19 115 ASN A N 1
ATOM 948 C CA . ASN A 1 115 ? 6.508 5.680 11.550 1.00 92.19 115 ASN A CA 1
ATOM 949 C C . ASN A 1 115 ? 4.978 5.569 11.675 1.00 92.19 115 ASN A C 1
ATOM 951 O O . ASN A 1 115 ? 4.415 5.812 12.744 1.00 92.19 115 ASN A O 1
ATOM 955 N N . LEU A 1 116 ? 4.279 5.220 10.586 1.00 93.38 116 LEU A N 1
ATOM 956 C CA . LEU A 1 116 ? 2.842 4.943 10.625 1.00 93.38 116 LEU A CA 1
ATOM 957 C C . LEU A 1 116 ? 2.551 3.728 11.512 1.00 93.38 116 LEU A C 1
ATOM 959 O O . LEU A 1 116 ? 1.666 3.799 12.363 1.00 93.38 116 LEU A O 1
ATOM 963 N N . MET A 1 117 ? 3.295 2.635 11.325 1.00 90.38 117 MET A N 1
ATOM 964 C CA . MET A 1 117 ? 3.120 1.405 12.101 1.00 90.38 117 MET A CA 1
ATOM 965 C C . MET A 1 117 ? 3.398 1.608 13.592 1.00 90.38 117 MET A C 1
ATOM 967 O O . MET A 1 117 ? 2.667 1.067 14.415 1.00 90.38 117 MET A O 1
ATOM 971 N N . GLU A 1 118 ? 4.391 2.427 13.939 1.00 88.19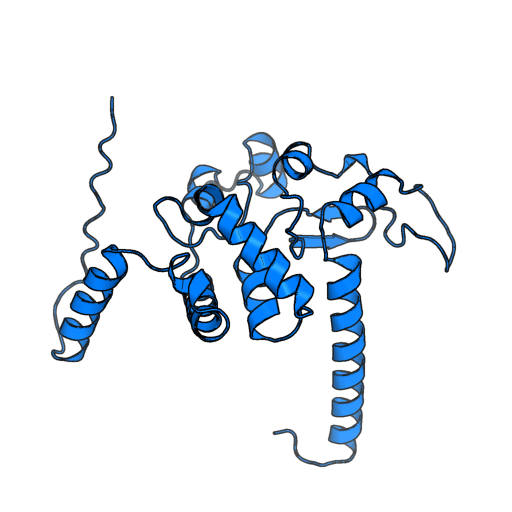 118 GLU A N 1
ATOM 972 C CA . GLU A 1 118 ? 4.681 2.826 15.318 1.00 88.19 118 GLU A CA 1
ATOM 973 C C . GLU A 1 118 ? 3.527 3.620 15.936 1.00 88.19 118 GLU A C 1
ATOM 975 O O . GLU A 1 118 ? 2.991 3.259 16.981 1.00 88.19 118 GLU A O 1
ATOM 980 N N . LYS A 1 119 ? 3.082 4.689 15.267 1.00 91.38 119 LYS A N 1
ATOM 981 C CA . LYS A 1 119 ? 2.009 5.550 15.788 1.00 91.38 119 LYS A CA 1
ATOM 982 C C . LYS A 1 119 ? 0.659 4.848 15.874 1.00 91.38 119 LYS A C 1
ATOM 984 O O . LYS A 1 119 ? -0.195 5.269 16.651 1.00 91.38 119 LYS A O 1
ATOM 989 N N . LYS A 1 120 ? 0.450 3.821 15.051 1.00 91.25 120 LYS A N 1
ATOM 990 C CA . LYS A 1 120 ? -0.771 3.008 14.997 1.00 91.25 120 LYS A CA 1
ATOM 991 C C . LYS A 1 120 ? -0.521 1.582 15.478 1.00 91.25 120 LYS A C 1
ATOM 993 O O . LYS A 1 120 ? -1.179 0.645 15.035 1.00 91.25 120 LYS A O 1
ATOM 998 N N . TRP A 1 121 ? 0.400 1.433 16.427 1.00 86.25 121 TRP A N 1
ATOM 999 C CA . TRP A 1 121 ? 0.755 0.164 17.056 1.00 86.25 121 TRP A CA 1
ATOM 1000 C C . TRP A 1 121 ? -0.464 -0.641 17.525 1.00 86.25 121 TRP A C 1
ATOM 1002 O O . TRP A 1 121 ? -0.627 -1.807 17.162 1.00 86.25 121 TRP A O 1
ATOM 1012 N N . GLU A 1 122 ? -1.369 0.007 18.260 1.00 85.25 122 GLU A N 1
ATOM 1013 C CA . GLU A 1 122 ? -2.611 -0.597 18.762 1.00 85.25 122 GLU A CA 1
ATOM 1014 C C . GLU A 1 122 ? -3.511 -1.115 17.627 1.00 85.25 122 GLU A C 1
ATOM 1016 O O . GLU A 1 122 ? -4.184 -2.134 17.759 1.00 85.25 122 GLU A O 1
ATOM 1021 N N . ASP A 1 123 ? -3.503 -0.458 16.468 1.00 86.06 123 ASP A N 1
ATOM 1022 C CA . ASP A 1 123 ? -4.308 -0.879 15.327 1.00 86.06 123 ASP A CA 1
ATOM 1023 C C . ASP A 1 123 ? -3.692 -2.069 14.591 1.00 86.06 123 ASP A C 1
ATOM 1025 O O . ASP A 1 123 ? -4.441 -2.880 14.051 1.00 86.06 123 ASP A O 1
ATOM 1029 N N . PHE A 1 124 ? -2.365 -2.212 14.567 1.00 83.00 124 PHE A N 1
ATOM 1030 C CA . PHE A 1 124 ? -1.685 -3.264 13.804 1.00 83.00 124 PHE A CA 1
ATOM 1031 C C . PHE A 1 124 ? -1.356 -4.516 14.594 1.00 83.00 124 PHE A C 1
ATOM 1033 O O . PHE A 1 124 ? -1.282 -5.606 14.016 1.00 83.00 124 PHE A O 1
ATOM 1040 N N . ILE A 1 125 ? -1.104 -4.352 15.883 1.00 75.75 125 ILE A N 1
ATOM 1041 C CA . ILE A 1 125 ? -0.464 -5.370 16.694 1.00 75.75 125 ILE A CA 1
ATOM 1042 C C . ILE A 1 125 ? -1.335 -5.719 17.888 1.00 75.75 125 ILE A C 1
ATOM 1044 O O . ILE A 1 125 ? -1.688 -6.889 18.012 1.00 75.75 125 ILE A O 1
ATOM 1048 N N . TRP A 1 126 ? -1.770 -4.738 18.685 1.00 73.69 126 TRP A N 1
ATOM 1049 C CA . TRP A 1 126 ? -2.560 -4.975 19.902 1.00 73.69 126 TRP A CA 1
ATOM 1050 C C . TRP A 1 126 ? -2.061 -6.231 20.657 1.00 73.69 126 TRP A C 1
ATOM 1052 O O . TRP A 1 126 ? -0.885 -6.304 20.999 1.00 73.69 126 TRP A O 1
ATOM 1062 N N . ASN A 1 127 ? -2.903 -7.261 20.808 1.00 66.56 127 ASN A N 1
ATOM 1063 C CA . ASN A 1 127 ? -2.532 -8.556 21.394 1.00 66.56 127 ASN A CA 1
ATOM 1064 C C . ASN A 1 127 ? -2.098 -9.636 20.378 1.00 66.56 127 ASN A C 1
ATOM 1066 O O . ASN A 1 127 ? -1.720 -10.726 20.796 1.00 66.56 127 ASN A O 1
ATOM 1070 N N . ILE A 1 128 ? -2.239 -9.422 19.062 1.00 67.50 128 ILE A N 1
ATOM 1071 C CA . ILE A 1 128 ? -1.864 -10.420 18.042 1.00 67.50 128 ILE A CA 1
ATOM 1072 C C . ILE A 1 128 ? -1.141 -9.744 16.862 1.00 67.50 128 ILE A C 1
ATOM 1074 O O . ILE A 1 128 ? -1.789 -9.248 15.933 1.00 67.50 128 ILE A O 1
ATOM 1078 N N . PRO A 1 129 ? 0.201 -9.779 16.834 1.00 69.38 129 PRO A N 1
ATOM 1079 C CA . PRO A 1 129 ? 0.983 -9.323 15.692 1.00 69.38 129 PRO A CA 1
ATOM 1080 C C . PRO A 1 129 ? 0.908 -10.325 14.525 1.00 69.38 129 PRO A C 1
ATOM 1082 O O . PRO A 1 129 ? 0.895 -11.542 14.709 1.00 69.38 129 PRO A O 1
ATOM 1085 N N . LEU A 1 130 ? 0.887 -9.919 13.259 1.00 77.94 130 LEU A N 1
ATOM 1086 C CA . LEU A 1 130 ? 0.605 -8.608 12.676 1.00 77.94 130 LEU A CA 1
ATOM 1087 C C . LEU A 1 130 ? -0.705 -8.735 11.883 1.00 77.94 130 LEU A C 1
ATOM 1089 O O . LEU A 1 130 ? -0.858 -9.710 11.131 1.00 77.94 130 LEU A O 1
ATOM 1093 N N . LYS A 1 131 ? -1.635 -7.779 12.021 1.00 82.62 131 LYS A N 1
ATOM 1094 C CA . LYS A 1 131 ? -2.904 -7.794 11.265 1.00 82.62 131 LYS A CA 1
ATOM 1095 C C . LYS A 1 131 ? -2.652 -7.799 9.758 1.00 82.62 131 LYS A C 1
ATOM 1097 O O . LYS A 1 131 ? -1.705 -7.179 9.284 1.00 82.62 131 LYS A O 1
ATOM 1102 N N . ILE A 1 132 ? -3.494 -8.487 8.985 1.00 84.75 132 ILE A N 1
ATOM 1103 C CA . ILE A 1 132 ? -3.342 -8.555 7.517 1.00 84.75 132 ILE A CA 1
ATOM 1104 C C . ILE A 1 132 ? -3.626 -7.205 6.860 1.00 84.75 132 ILE A C 1
ATOM 1106 O O . ILE A 1 132 ? -2.840 -6.750 6.025 1.00 84.75 132 ILE A O 1
ATOM 1110 N N . CYS A 1 133 ? -4.766 -6.609 7.207 1.00 87.50 133 CYS A N 1
ATOM 1111 C CA . CYS A 1 133 ? -5.240 -5.366 6.625 1.00 87.50 133 CYS A CA 1
ATOM 1112 C C . CYS A 1 133 ? -5.916 -4.474 7.664 1.00 87.50 133 CYS A C 1
ATOM 1114 O O . CYS A 1 133 ? -6.392 -4.964 8.691 1.00 87.50 133 CYS A O 1
ATOM 1116 N N . TYR A 1 134 ? -5.967 -3.177 7.375 1.00 88.06 134 TYR A N 1
ATOM 1117 C CA . TYR A 1 134 ? -6.672 -2.194 8.187 1.00 88.06 134 TYR A CA 1
ATOM 1118 C C . TYR A 1 134 ? -7.429 -1.185 7.304 1.00 88.06 134 TYR A C 1
ATOM 1120 O O . TYR A 1 134 ? -6.866 -0.744 6.295 1.00 88.06 134 TYR A O 1
ATOM 1128 N N . PRO A 1 135 ? -8.642 -0.762 7.712 1.00 88.19 135 PRO A N 1
ATOM 1129 C CA . PRO A 1 135 ? -9.462 -1.322 8.793 1.00 88.19 135 PRO A CA 1
ATOM 1130 C C . PRO A 1 135 ? -10.035 -2.707 8.444 1.00 88.19 135 PRO A C 1
ATOM 1132 O O . PRO A 1 135 ? -9.816 -3.254 7.362 1.00 88.19 135 PRO A O 1
ATOM 1135 N N . ALA A 1 136 ? -10.745 -3.313 9.397 1.00 79.94 136 ALA A N 1
ATOM 1136 C CA . ALA A 1 136 ? -11.591 -4.459 9.092 1.00 79.94 136 ALA A CA 1
ATOM 1137 C C . ALA A 1 136 ? -12.837 -3.981 8.332 1.00 79.94 136 ALA A C 1
ATOM 1139 O O . ALA A 1 136 ? -13.351 -2.906 8.625 1.00 79.94 136 ALA A O 1
ATOM 1140 N N . LEU A 1 137 ? -13.319 -4.797 7.391 1.00 77.69 137 LEU A N 1
ATOM 1141 C CA . LEU A 1 137 ? -14.593 -4.559 6.705 1.00 77.69 137 LEU A CA 1
ATOM 1142 C C . LEU A 1 137 ? -15.713 -4.356 7.724 1.00 77.69 137 LEU A C 1
ATOM 1144 O O . LEU A 1 137 ? -15.734 -5.066 8.728 1.00 77.69 137 LEU A O 1
ATOM 1148 N N . GLU A 1 138 ? -16.633 -3.431 7.464 1.00 76.75 138 GLU A N 1
ATOM 1149 C CA . GLU A 1 138 ? -17.863 -3.280 8.248 1.00 76.75 138 GLU A CA 1
ATOM 1150 C C . GLU A 1 138 ? -19.010 -4.126 7.672 1.00 76.75 138 GLU A C 1
ATOM 1152 O O . GLU A 1 138 ? -18.878 -4.732 6.615 1.00 76.75 138 GLU A O 1
ATOM 1157 N N . TYR A 1 139 ? -20.140 -4.233 8.384 1.00 72.38 139 TYR A N 1
ATOM 1158 C CA . TYR A 1 139 ? -21.218 -5.181 8.053 1.00 72.38 139 TYR A CA 1
ATOM 1159 C C . TYR A 1 139 ? -21.751 -5.042 6.613 1.00 72.38 139 TYR A C 1
ATOM 1161 O O . TYR A 1 139 ? -21.862 -6.046 5.907 1.00 72.38 139 TYR A O 1
ATOM 1169 N N . GLU A 1 140 ? -22.043 -3.820 6.155 1.00 77.81 140 GLU A N 1
ATOM 1170 C CA . GLU A 1 140 ? -22.552 -3.582 4.794 1.00 77.81 140 GLU A CA 1
ATOM 1171 C C . GLU A 1 140 ? -21.482 -3.839 3.724 1.00 77.81 140 GLU A C 1
ATOM 1173 O O . GLU A 1 140 ? -21.736 -4.545 2.745 1.00 77.81 140 GLU A O 1
ATOM 1178 N N . GLU A 1 141 ? -20.260 -3.343 3.937 1.00 79.25 141 GLU A N 1
ATOM 1179 C CA . GLU A 1 141 ? -19.136 -3.561 3.022 1.00 79.25 141 GLU A CA 1
ATOM 1180 C C . GLU A 1 141 ? -18.778 -5.045 2.915 1.00 79.25 141 GLU A C 1
ATOM 1182 O O . GLU A 1 141 ? -18.558 -5.557 1.820 1.00 79.25 141 GLU A O 1
ATOM 1187 N N . TRP A 1 142 ? -18.768 -5.772 4.033 1.00 82.19 142 TRP A N 1
ATOM 1188 C CA . TRP A 1 142 ? -18.536 -7.213 4.059 1.00 82.19 142 TRP A CA 1
ATOM 1189 C C . TRP A 1 142 ? -19.579 -7.953 3.225 1.00 82.19 142 TRP A C 1
ATOM 1191 O O . TRP A 1 142 ? -19.216 -8.825 2.428 1.00 82.19 142 TRP A O 1
ATOM 1201 N N . HIS A 1 143 ? -20.854 -7.588 3.364 1.00 82.50 143 HIS A N 1
ATOM 1202 C CA . HIS A 1 143 ? -21.939 -8.207 2.611 1.00 82.50 143 HIS A CA 1
ATOM 1203 C C . HIS A 1 143 ? -21.734 -8.052 1.101 1.00 82.50 143 HIS A C 1
ATOM 1205 O O . HIS A 1 143 ? -21.849 -9.031 0.360 1.00 82.50 143 HIS A O 1
ATOM 1211 N N . ILE A 1 144 ? -21.377 -6.845 0.660 1.00 84.88 144 ILE A N 1
ATOM 1212 C CA . ILE A 1 144 ? -21.211 -6.509 -0.757 1.00 84.88 144 ILE A CA 1
ATOM 1213 C C . ILE A 1 144 ? -19.911 -7.099 -1.320 1.00 84.88 144 ILE A C 1
ATOM 1215 O O . ILE A 1 144 ? -19.927 -7.759 -2.355 1.00 84.88 144 ILE A O 1
ATOM 1219 N N . ILE A 1 145 ? -18.784 -6.890 -0.639 1.00 82.50 145 ILE A N 1
ATOM 1220 C CA . ILE A 1 145 ? -17.443 -7.190 -1.163 1.00 82.50 145 ILE A CA 1
ATOM 1221 C C . ILE A 1 145 ? -17.130 -8.680 -1.078 1.00 82.50 145 ILE A C 1
ATOM 1223 O O . ILE A 1 145 ? -16.528 -9.246 -1.989 1.00 82.50 145 ILE A O 1
ATOM 1227 N N . THR A 1 146 ? -17.532 -9.336 0.011 1.00 81.94 146 THR A N 1
ATOM 1228 C CA . THR A 1 146 ? -17.247 -10.765 0.207 1.00 81.94 146 THR A CA 1
ATOM 1229 C C . THR A 1 146 ? -18.390 -11.669 -0.243 1.00 81.94 146 THR A C 1
ATOM 1231 O O . THR A 1 146 ? -18.228 -12.887 -0.256 1.00 81.94 146 THR A O 1
ATOM 1234 N N . GLY A 1 147 ? -19.550 -11.100 -0.590 1.00 86.50 147 GLY A N 1
ATOM 1235 C CA . GLY A 1 147 ? -20.757 -11.878 -0.856 1.00 86.50 147 GLY A CA 1
ATOM 1236 C C . GLY A 1 147 ? -21.304 -12.560 0.398 1.00 86.50 147 GLY A C 1
ATOM 1237 O O . GLY A 1 147 ? -21.928 -13.615 0.302 1.00 86.50 147 GLY A O 1
ATOM 1238 N N . SER A 1 148 ? -21.110 -11.959 1.577 1.00 84.44 148 SER A N 1
ATOM 1239 C CA . SER A 1 148 ? -21.491 -12.529 2.883 1.00 84.44 148 SER A CA 1
ATOM 1240 C C . SER A 1 148 ? -20.704 -13.787 3.274 1.00 84.44 148 SER A C 1
ATOM 1242 O O . SER A 1 148 ? -21.246 -14.689 3.916 1.00 84.44 148 SER A O 1
ATOM 1244 N N . ASP A 1 149 ? -19.429 -13.879 2.891 1.00 83.19 149 ASP A N 1
ATOM 1245 C CA . ASP A 1 149 ? -18.601 -15.033 3.240 1.00 83.19 149 ASP A CA 1
ATOM 1246 C C . ASP A 1 149 ? -18.357 -15.083 4.762 1.00 83.19 149 ASP A C 1
ATOM 1248 O O . ASP A 1 149 ? -17.621 -14.238 5.296 1.00 83.19 149 ASP A O 1
ATOM 1252 N N . PRO A 1 150 ? -18.911 -16.082 5.481 1.00 79.88 150 PRO A N 1
ATOM 1253 C CA . PRO A 1 150 ? -18.798 -16.171 6.935 1.00 79.88 150 PRO A CA 1
ATOM 1254 C C . PRO A 1 150 ? -17.348 -16.321 7.413 1.00 79.88 150 PRO A C 1
ATOM 1256 O O . PRO A 1 150 ? -17.050 -15.993 8.558 1.00 79.88 150 PRO A O 1
ATOM 1259 N N . LYS A 1 151 ? -16.422 -16.773 6.554 1.00 77.88 151 LYS A N 1
ATOM 1260 C CA . LYS A 1 151 ? -14.994 -16.894 6.885 1.00 77.88 151 LYS A CA 1
ATOM 1261 C C . LYS A 1 151 ? -14.271 -15.545 6.931 1.00 77.88 151 LYS A C 1
ATOM 1263 O O . LYS A 1 151 ? -13.220 -15.429 7.561 1.00 77.88 151 LYS A O 1
ATOM 1268 N N . ASN A 1 152 ? -14.819 -14.542 6.253 1.00 74.88 152 ASN A N 1
ATOM 1269 C CA . ASN A 1 152 ? -14.243 -13.207 6.124 1.00 74.88 152 ASN A CA 1
ATOM 1270 C C . ASN A 1 152 ? -15.000 -12.149 6.936 1.00 74.88 152 ASN A C 1
ATOM 1272 O O . ASN A 1 152 ? -14.777 -10.960 6.716 1.00 74.88 152 ASN A O 1
ATOM 1276 N N . ALA A 1 153 ? -15.867 -12.573 7.863 1.00 69.38 153 ALA A N 1
ATOM 1277 C CA . ALA A 1 153 ? -16.583 -11.681 8.766 1.00 69.38 153 ALA A CA 1
ATOM 1278 C C . ALA A 1 153 ? -15.616 -10.768 9.544 1.00 69.38 153 ALA A C 1
ATOM 1280 O O . ALA A 1 153 ? -14.456 -11.120 9.771 1.00 69.38 153 ALA A O 1
ATOM 1281 N N . ASN A 1 154 ? -16.101 -9.607 9.986 1.00 64.75 154 ASN A N 1
ATOM 1282 C CA . ASN A 1 154 ? -15.295 -8.523 10.569 1.00 64.75 154 ASN A CA 1
ATOM 1283 C C . ASN A 1 154 ? -14.355 -9.021 11.678 1.00 64.75 154 ASN A C 1
ATOM 1285 O O . ASN A 1 154 ? -13.161 -8.726 11.678 1.00 64.75 154 ASN A O 1
ATOM 1289 N N . GLN A 1 155 ? -14.869 -9.870 12.575 1.00 58.53 155 GLN A N 1
ATOM 1290 C CA . GLN A 1 155 ? -14.083 -10.492 13.644 1.00 58.53 155 GLN A CA 1
ATOM 1291 C C . GLN A 1 155 ? -12.985 -11.416 13.098 1.00 58.53 155 GLN A C 1
ATOM 1293 O O . GLN A 1 155 ? -11.868 -11.424 13.603 1.00 58.53 155 GLN A O 1
ATOM 1298 N N . SER A 1 156 ? -13.260 -12.170 12.033 1.00 57.69 156 SER A N 1
ATOM 1299 C CA . SER A 1 156 ? -12.272 -13.048 11.408 1.00 57.69 156 SER A CA 1
ATOM 1300 C C . SER A 1 156 ? -11.109 -12.266 10.800 1.00 57.69 156 SER A C 1
ATOM 1302 O O . SER A 1 156 ? -9.976 -12.706 10.943 1.00 57.69 156 SER A O 1
ATOM 1304 N N . ARG A 1 157 ? -11.338 -11.096 10.187 1.00 61.56 157 ARG A N 1
ATOM 1305 C CA . ARG A 1 157 ? -10.244 -10.240 9.684 1.00 61.56 157 ARG A CA 1
ATOM 1306 C C . ARG A 1 157 ? -9.480 -9.521 10.796 1.00 61.56 157 ARG A C 1
ATOM 1308 O O . ARG A 1 157 ? -8.272 -9.357 10.669 1.00 61.56 157 ARG A O 1
ATOM 1315 N N . LEU A 1 158 ? -10.151 -9.162 11.893 1.00 59.28 158 LEU A N 1
ATOM 1316 C CA . LEU A 1 158 ? -9.521 -8.550 13.071 1.00 59.28 158 LEU A CA 1
ATOM 1317 C C . LEU A 1 158 ? -8.478 -9.463 13.736 1.00 59.28 158 LEU A C 1
ATOM 1319 O O . LEU A 1 158 ? -7.449 -8.967 14.189 1.00 59.28 158 LEU A O 1
ATOM 1323 N N . TYR A 1 159 ? -8.730 -10.777 13.782 1.00 60.66 159 TYR A N 1
ATOM 1324 C CA . TYR A 1 159 ? -7.839 -11.763 14.417 1.00 60.66 159 TYR A CA 1
ATOM 1325 C C . TYR A 1 159 ? -6.951 -12.536 13.436 1.00 60.66 159 TYR A C 1
ATOM 1327 O O . TYR A 1 159 ? -6.143 -13.368 13.851 1.00 60.66 159 TYR A O 1
ATOM 1335 N N . GLN A 1 160 ? -7.110 -12.319 12.132 1.00 68.62 160 GLN A N 1
ATOM 1336 C CA . GLN A 1 160 ? -6.261 -12.963 11.145 1.00 68.62 160 GLN A CA 1
ATOM 1337 C C . GLN A 1 160 ? -4.899 -12.269 11.093 1.00 68.62 160 GLN A C 1
ATOM 1339 O O . GLN A 1 160 ? -4.785 -11.093 10.745 1.00 68.62 160 GLN A O 1
ATOM 1344 N N . THR A 1 161 ? -3.858 -13.045 11.380 1.00 68.06 161 THR A N 1
ATOM 1345 C CA . THR A 1 161 ? -2.468 -12.623 11.243 1.00 68.06 161 THR A CA 1
ATOM 1346 C C . THR A 1 161 ? -1.730 -13.519 10.269 1.00 68.06 161 THR A C 1
ATOM 1348 O O . THR A 1 161 ? -1.996 -14.720 10.151 1.00 68.06 161 THR A O 1
ATOM 1351 N N . TRP A 1 162 ? -0.812 -12.923 9.514 1.00 72.56 162 TRP A N 1
ATOM 1352 C CA . TRP A 1 162 ? 0.051 -13.653 8.592 1.00 72.56 162 TRP A CA 1
ATOM 1353 C C . TRP A 1 162 ? 1.458 -13.691 9.169 1.00 72.56 162 TRP A C 1
ATOM 1355 O O . TRP A 1 162 ? 2.165 -12.686 9.171 1.00 72.56 162 TRP A O 1
ATOM 1365 N N . THR A 1 163 ? 1.884 -14.871 9.625 1.00 73.81 163 THR A N 1
ATOM 1366 C CA . THR A 1 163 ? 3.215 -15.087 10.220 1.00 73.81 163 THR A CA 1
ATOM 1367 C C . THR A 1 163 ? 4.353 -14.670 9.290 1.00 73.81 163 THR A C 1
ATOM 1369 O O . THR A 1 163 ? 5.391 -14.220 9.761 1.00 73.81 163 THR A O 1
ATOM 1372 N N . ILE A 1 164 ? 4.152 -14.739 7.969 1.00 80.88 164 ILE A N 1
ATOM 1373 C CA . ILE A 1 164 ? 5.120 -14.242 6.983 1.00 80.88 164 ILE A CA 1
ATOM 1374 C C . ILE A 1 164 ? 5.317 -12.722 7.066 1.00 80.88 164 ILE A C 1
ATOM 1376 O O . ILE A 1 164 ? 6.433 -12.245 6.891 1.00 80.88 164 ILE A O 1
ATOM 1380 N N . ALA A 1 165 ? 4.263 -11.961 7.367 1.00 79.31 165 ALA A N 1
ATOM 1381 C CA . ALA A 1 165 ? 4.371 -10.521 7.560 1.00 79.31 165 ALA A CA 1
ATOM 1382 C C . ALA A 1 165 ? 5.154 -10.219 8.847 1.00 79.31 165 ALA A C 1
ATOM 1384 O O . ALA A 1 165 ? 6.036 -9.367 8.826 1.00 79.31 165 ALA A O 1
ATOM 1385 N N . GLY A 1 166 ? 4.928 -10.997 9.913 1.00 77.38 166 GLY A N 1
ATOM 1386 C CA . GLY A 1 166 ? 5.752 -10.957 11.126 1.00 77.38 166 GLY A CA 1
ATOM 1387 C C . GLY A 1 166 ? 7.231 -11.243 10.842 1.00 77.38 166 GLY A C 1
ATOM 1388 O O . GLY A 1 166 ? 8.087 -10.449 11.205 1.00 77.38 166 GLY A O 1
ATOM 1389 N N . PHE A 1 167 ? 7.540 -12.307 10.093 1.00 81.06 167 PHE A N 1
ATOM 1390 C CA . PHE A 1 167 ? 8.918 -12.630 9.696 1.00 81.06 167 PHE A CA 1
ATOM 1391 C C . PHE A 1 167 ? 9.591 -11.505 8.894 1.00 81.06 167 PHE A C 1
ATOM 1393 O O . PHE A 1 167 ? 10.760 -11.188 9.119 1.00 81.06 167 PHE A O 1
ATOM 1400 N N . LEU A 1 168 ? 8.869 -10.892 7.950 1.00 82.75 168 LEU A N 1
ATOM 1401 C CA . LEU A 1 168 ? 9.396 -9.766 7.177 1.00 82.75 168 LEU A CA 1
ATOM 1402 C C . LEU A 1 168 ? 9.634 -8.543 8.060 1.00 82.75 168 LEU A C 1
ATOM 1404 O O . LEU A 1 168 ? 10.668 -7.905 7.898 1.00 82.75 168 LEU A O 1
ATOM 1408 N N . ALA A 1 169 ? 8.742 -8.260 9.012 1.00 78.88 169 ALA A N 1
ATOM 1409 C CA . ALA A 1 169 ? 8.962 -7.217 10.007 1.00 78.88 169 ALA A CA 1
ATOM 1410 C C . ALA A 1 169 ? 10.221 -7.498 10.844 1.00 78.88 169 ALA A C 1
ATOM 1412 O O . ALA A 1 169 ? 11.070 -6.621 10.970 1.00 78.88 169 ALA A O 1
ATOM 1413 N N . SER A 1 170 ? 10.425 -8.741 11.299 1.00 76.88 170 SER A N 1
ATOM 1414 C CA . SER A 1 170 ? 11.648 -9.145 12.008 1.00 76.88 170 SER A CA 1
ATOM 1415 C C . SER A 1 170 ? 12.916 -8.924 11.176 1.00 76.88 170 SER A C 1
ATOM 1417 O O . SER A 1 170 ? 13.958 -8.563 11.715 1.00 76.88 170 SER A O 1
ATOM 1419 N N . LYS A 1 171 ? 12.841 -9.102 9.850 1.00 79.56 171 LYS A N 1
ATOM 1420 C CA . LYS A 1 171 ? 13.959 -8.832 8.932 1.00 79.56 171 LYS A CA 1
ATOM 1421 C C . LYS A 1 171 ? 14.266 -7.334 8.785 1.00 79.56 171 LYS A C 1
ATOM 1423 O O . LYS A 1 171 ? 15.375 -6.999 8.387 1.00 79.56 171 LYS A O 1
ATOM 1428 N N . LEU A 1 172 ? 13.317 -6.448 9.089 1.00 74.06 172 LEU A N 1
ATOM 1429 C CA . LEU A 1 172 ? 13.515 -4.994 9.061 1.00 74.06 172 LEU A CA 1
ATOM 1430 C C . LEU A 1 172 ? 14.157 -4.455 10.349 1.00 74.06 172 LEU A C 1
ATOM 1432 O O . LEU A 1 172 ? 14.745 -3.377 10.328 1.00 74.06 172 LEU A O 1
ATOM 1436 N N . LEU A 1 173 ? 14.113 -5.211 11.451 1.00 70.00 173 LEU A N 1
ATOM 1437 C CA . LEU A 1 173 ? 14.678 -4.796 12.743 1.00 70.00 173 LEU A CA 1
ATOM 1438 C C . LEU A 1 173 ? 16.190 -4.507 12.719 1.00 70.00 173 LEU A C 1
ATOM 1440 O O . LEU A 1 173 ? 16.607 -3.537 13.347 1.00 70.00 173 LEU A O 1
ATOM 1444 N N . PRO A 1 174 ? 17.038 -5.268 11.994 1.00 66.00 174 PRO A N 1
ATOM 1445 C CA . PRO A 1 174 ? 18.460 -4.951 11.885 1.00 66.00 174 PRO A CA 1
ATOM 1446 C C . PRO A 1 174 ? 18.742 -3.631 11.157 1.00 66.00 174 PRO A C 1
ATOM 1448 O O . PRO A 1 174 ? 19.787 -3.029 11.386 1.00 66.00 174 PRO A O 1
ATOM 1451 N N . GLU A 1 175 ? 17.840 -3.192 10.272 1.00 64.81 175 GLU A N 1
ATOM 1452 C CA . GLU A 1 175 ? 17.986 -1.931 9.535 1.00 64.81 175 GLU A CA 1
ATOM 1453 C C . GLU A 1 175 ? 17.572 -0.722 10.393 1.00 64.81 175 GLU A C 1
ATOM 1455 O O . GLU A 1 175 ? 18.091 0.368 10.173 1.00 64.81 175 GLU A O 1
ATOM 1460 N N . ASN A 1 176 ? 16.707 -0.919 11.399 1.00 64.00 176 ASN A N 1
ATOM 1461 C CA . ASN A 1 176 ? 16.260 0.104 12.352 1.00 64.00 176 ASN A CA 1
ATOM 1462 C C . ASN A 1 176 ? 16.104 -0.480 13.775 1.00 64.00 176 ASN A C 1
ATOM 1464 O O . ASN A 1 176 ? 14.990 -0.817 14.182 1.00 64.00 176 ASN A O 1
ATOM 1468 N N . PRO A 1 177 ? 17.192 -0.584 14.563 1.00 66.25 177 PRO A N 1
ATOM 1469 C CA . PRO A 1 177 ? 17.175 -1.267 15.858 1.00 66.25 177 PRO A CA 1
ATOM 1470 C C . PRO A 1 177 ? 16.307 -0.587 16.929 1.00 66.25 177 PRO A C 1
ATOM 1472 O O . PRO A 1 177 ? 15.836 -1.268 17.833 1.00 66.25 177 PRO A O 1
ATOM 1475 N N . GLU A 1 178 ? 16.036 0.719 16.836 1.00 62.75 178 GLU A N 1
ATOM 1476 C CA . GLU A 1 178 ? 15.102 1.388 17.763 1.00 62.75 178 GLU A CA 1
ATOM 1477 C C . GLU A 1 178 ? 13.646 0.945 17.538 1.00 62.75 178 GLU A C 1
ATOM 1479 O O . GLU A 1 178 ? 12.879 0.785 18.490 1.00 62.75 178 GLU A O 1
ATOM 1484 N N . MET A 1 179 ? 13.311 0.606 16.289 1.00 61.91 179 MET A N 1
ATOM 1485 C CA . MET A 1 179 ? 12.016 0.045 15.894 1.00 61.91 179 MET A CA 1
ATOM 1486 C C . MET A 1 179 ? 11.908 -1.452 16.208 1.00 61.91 179 MET A C 1
ATOM 1488 O O . MET A 1 179 ? 10.912 -2.067 15.855 1.00 61.91 179 MET A O 1
ATOM 1492 N N . ALA A 1 180 ? 12.916 -2.065 16.841 1.00 60.91 180 ALA A N 1
ATOM 1493 C CA . ALA A 1 180 ? 12.832 -3.447 17.310 1.00 60.91 180 ALA A CA 1
ATOM 1494 C C . ALA A 1 180 ? 11.960 -3.610 18.551 1.00 60.91 180 ALA A C 1
ATOM 1496 O O . ALA A 1 180 ? 11.559 -4.724 18.836 1.00 60.91 180 ALA A O 1
ATOM 1497 N N . SER A 1 181 ? 11.672 -2.526 19.273 1.00 58.97 181 SER A N 1
ATOM 1498 C CA . SER A 1 181 ? 10.760 -2.538 20.423 1.00 58.97 181 SER A CA 1
ATOM 1499 C C . SER A 1 181 ? 9.289 -2.683 20.002 1.00 58.97 181 SER A C 1
ATOM 1501 O O . SER A 1 181 ? 8.525 -3.420 20.621 1.00 58.97 181 SER A O 1
ATOM 1503 N N . ILE A 1 182 ? 8.922 -2.042 18.890 1.00 61.66 182 ILE A N 1
ATOM 1504 C CA . ILE A 1 182 ? 7.792 -2.401 18.020 1.00 61.66 182 ILE A CA 1
ATOM 1505 C C . ILE A 1 182 ? 8.090 -3.832 17.528 1.00 61.66 182 ILE A C 1
ATOM 1507 O O . ILE A 1 182 ? 9.230 -4.167 17.371 1.00 61.66 182 ILE A O 1
ATOM 1511 N N . PHE A 1 183 ? 7.187 -4.737 17.209 1.00 62.41 183 PHE A N 1
ATOM 1512 C CA . PHE A 1 183 ? 7.469 -6.117 16.764 1.00 62.41 183 PHE A CA 1
ATOM 1513 C C . PHE A 1 183 ? 8.123 -7.106 17.753 1.00 62.41 183 PHE A C 1
ATOM 1515 O O . PHE A 1 183 ? 8.062 -8.290 17.431 1.00 62.41 183 PHE A O 1
ATOM 1522 N N . THR A 1 184 ? 8.692 -6.717 18.903 1.00 61.41 184 THR A N 1
ATOM 1523 C CA . THR A 1 184 ? 9.110 -7.688 19.945 1.00 61.41 184 THR A CA 1
ATOM 1524 C C . THR A 1 184 ? 8.098 -7.786 21.079 1.00 61.41 184 THR A C 1
ATOM 1526 O O . THR A 1 184 ? 7.698 -6.762 21.630 1.00 61.41 184 THR A O 1
ATOM 1529 N N . PHE A 1 185 ? 7.740 -9.011 21.472 1.00 63.56 185 PHE A N 1
ATOM 1530 C CA . PHE A 1 185 ? 6.796 -9.291 22.560 1.00 63.56 185 PHE A CA 1
ATOM 1531 C C . PHE A 1 185 ? 7.446 -10.143 23.653 1.00 63.56 185 PHE A C 1
ATOM 1533 O O . PHE A 1 185 ? 8.326 -10.959 23.377 1.00 63.56 185 PHE A O 1
ATOM 1540 N N . GLU A 1 186 ? 6.989 -10.004 24.902 1.00 55.28 186 GLU A N 1
ATOM 1541 C CA . GLU A 1 186 ? 7.449 -10.864 26.008 1.00 55.28 186 GLU A CA 1
ATOM 1542 C C . GLU A 1 186 ? 7.144 -12.352 25.732 1.00 55.28 186 GLU A C 1
ATOM 1544 O O . GLU A 1 186 ? 7.944 -13.230 26.055 1.00 55.28 186 GLU A O 1
ATOM 1549 N N . GLU A 1 187 ? 6.040 -12.635 25.034 1.00 58.50 187 GLU A N 1
ATOM 1550 C CA . GLU A 1 187 ? 5.594 -13.991 24.679 1.00 58.50 187 GLU A CA 1
ATOM 1551 C C . GLU A 1 187 ? 6.416 -14.634 23.545 1.00 58.50 187 GLU A C 1
ATOM 1553 O O . GLU A 1 187 ? 6.409 -15.860 23.390 1.00 58.50 187 GLU A O 1
ATOM 1558 N N . ASP A 1 188 ? 7.174 -13.849 22.767 1.00 58.56 188 ASP A N 1
ATOM 1559 C CA . ASP A 1 188 ? 8.063 -14.393 21.730 1.00 58.56 188 ASP A CA 1
ATOM 1560 C C . ASP A 1 188 ? 9.188 -15.232 22.346 1.00 58.56 188 ASP A C 1
ATOM 1562 O O . ASP A 1 188 ? 9.634 -16.222 21.756 1.00 58.56 188 ASP A O 1
ATOM 1566 N N . MET A 1 189 ? 9.627 -14.866 23.555 1.00 56.19 189 MET A N 1
ATOM 1567 C CA . MET A 1 189 ? 10.662 -15.595 24.284 1.00 56.19 189 MET A CA 1
ATOM 1568 C C . MET A 1 189 ? 10.158 -16.989 24.693 1.00 56.19 189 MET A C 1
ATOM 1570 O O . MET A 1 189 ? 10.866 -17.977 24.497 1.00 56.19 189 MET A O 1
ATOM 1574 N N . GLU A 1 190 ? 8.896 -17.099 25.129 1.00 59.56 190 GLU A N 1
ATOM 1575 C CA . GLU A 1 190 ? 8.254 -18.383 25.453 1.00 59.56 190 GLU A CA 1
ATOM 1576 C C . GLU A 1 190 ? 8.066 -19.273 24.208 1.00 59.56 190 GLU A C 1
ATOM 1578 O O . GLU A 1 190 ? 8.255 -20.495 24.258 1.00 59.56 190 GLU A O 1
ATOM 1583 N N . LEU A 1 191 ? 7.729 -18.675 23.057 1.00 59.53 191 LEU A N 1
ATOM 1584 C CA . LEU A 1 191 ? 7.627 -19.391 21.779 1.00 59.53 191 LEU A CA 1
ATOM 1585 C C . LEU A 1 191 ? 8.984 -19.941 21.319 1.00 59.53 191 LEU A C 1
ATOM 1587 O O . LEU A 1 191 ? 9.063 -21.090 20.863 1.00 59.53 191 LEU A O 1
ATOM 1591 N N . LEU A 1 192 ? 10.048 -19.144 21.445 1.00 57.66 192 LEU A N 1
ATOM 1592 C CA . LEU A 1 192 ? 11.416 -19.554 21.126 1.00 57.66 192 LEU A CA 1
ATOM 1593 C C . LEU A 1 192 ? 11.901 -20.685 22.037 1.00 57.66 192 LEU A C 1
ATOM 1595 O O . LEU A 1 192 ? 12.469 -21.654 21.530 1.00 57.66 192 LEU A O 1
ATOM 1599 N N . GLU A 1 193 ? 11.623 -20.624 23.341 1.00 57.44 193 GLU A N 1
ATOM 1600 C CA . GLU A 1 193 ? 11.946 -21.701 24.285 1.00 57.44 193 GLU A CA 1
ATOM 1601 C C . GLU A 1 193 ? 11.234 -23.013 23.920 1.00 57.44 193 GLU A C 1
ATOM 1603 O O . GLU A 1 193 ? 11.864 -24.076 23.864 1.00 57.44 193 GLU A O 1
ATOM 1608 N N . GLY A 1 194 ? 9.946 -22.952 23.560 1.00 57.78 194 GLY A N 1
ATOM 1609 C CA . GLY A 1 194 ? 9.186 -24.120 23.100 1.00 57.78 194 GLY A CA 1
ATOM 1610 C C . GLY A 1 194 ? 9.700 -24.721 21.781 1.00 57.78 194 GLY A C 1
ATOM 1611 O O . GLY A 1 194 ? 9.719 -25.948 21.604 1.00 57.78 194 GLY A O 1
ATOM 1612 N N . CYS A 1 195 ? 10.154 -23.876 20.851 1.00 53.06 195 CYS A N 1
ATOM 1613 C CA . CYS A 1 195 ? 10.697 -24.306 19.560 1.00 53.06 195 CYS A CA 1
ATOM 1614 C C . CYS A 1 195 ? 12.120 -24.874 19.690 1.00 53.06 195 CYS A C 1
ATOM 1616 O O . CYS A 1 195 ? 12.414 -25.919 19.107 1.00 53.06 195 CYS A O 1
ATOM 1618 N N . ALA A 1 196 ? 12.982 -24.251 20.498 1.00 54.94 196 ALA A N 1
ATOM 1619 C CA . ALA A 1 196 ? 14.333 -24.735 20.789 1.00 54.94 196 ALA A CA 1
ATOM 1620 C C . ALA A 1 196 ? 14.311 -26.087 21.527 1.00 54.94 196 ALA A C 1
ATOM 1622 O O . ALA A 1 196 ? 15.086 -26.994 21.202 1.00 54.94 196 ALA A O 1
ATOM 1623 N N . TYR A 1 197 ? 13.361 -26.277 22.449 1.00 48.44 197 TYR A N 1
ATOM 1624 C CA . TYR A 1 197 ? 13.127 -27.565 23.110 1.00 48.44 197 TYR A CA 1
ATOM 1625 C C . TYR A 1 197 ? 12.694 -28.669 22.123 1.00 48.44 197 TYR A C 1
ATOM 1627 O O . TYR A 1 197 ? 13.089 -29.827 22.253 1.00 48.44 197 TYR A O 1
ATOM 1635 N N . SER A 1 198 ? 11.927 -28.310 21.088 1.00 52.41 198 SER A N 1
ATOM 1636 C CA . SER A 1 198 ? 11.450 -29.244 20.055 1.00 52.41 198 SER A CA 1
ATOM 1637 C C . SER A 1 198 ? 12.504 -29.589 18.995 1.00 52.41 198 SER A C 1
ATOM 1639 O O . SER A 1 198 ? 12.431 -30.658 18.393 1.00 52.41 198 SER A O 1
ATOM 1641 N N . LEU A 1 199 ? 13.475 -28.702 18.752 1.00 51.72 199 LEU A N 1
ATOM 1642 C CA . LEU A 1 199 ? 14.589 -28.929 17.819 1.00 51.72 199 LEU A CA 1
ATOM 1643 C C . LEU A 1 199 ? 15.701 -29.793 18.428 1.00 51.72 199 LEU A C 1
ATOM 1645 O O . LEU A 1 199 ? 16.403 -30.495 17.704 1.00 51.72 199 LEU A O 1
ATOM 1649 N N . THR A 1 200 ? 15.851 -29.763 19.753 1.00 54.97 200 THR A N 1
ATOM 1650 C CA . THR A 1 200 ? 16.836 -30.580 20.480 1.00 54.97 200 THR A CA 1
ATOM 1651 C C . THR A 1 200 ? 16.357 -32.012 20.729 1.00 54.97 200 THR A C 1
ATOM 1653 O O . THR A 1 200 ? 17.187 -32.899 20.903 1.00 54.97 200 THR A O 1
ATOM 1656 N N . ASN A 1 201 ? 15.043 -32.271 20.675 1.00 50.91 201 ASN A N 1
ATOM 1657 C CA . ASN A 1 201 ? 14.461 -33.598 20.880 1.00 50.91 201 ASN A CA 1
ATOM 1658 C C . ASN A 1 201 ? 13.365 -33.912 19.843 1.00 50.91 201 ASN A C 1
ATOM 1660 O O . ASN A 1 201 ? 12.320 -33.265 19.799 1.00 50.91 201 ASN A O 1
ATOM 1664 N N . HIS A 1 202 ? 13.535 -34.972 19.051 1.00 45.62 202 HIS A N 1
ATOM 1665 C CA . HIS A 1 202 ? 12.486 -35.500 18.166 1.00 45.62 202 HIS A CA 1
ATOM 1666 C C . HIS A 1 202 ? 12.211 -36.989 18.444 1.00 45.62 202 HIS A C 1
ATOM 1668 O O . HIS A 1 202 ? 13.161 -37.715 18.733 1.00 45.62 202 HIS A O 1
ATOM 1674 N N . PRO A 1 203 ? 10.983 -37.519 18.224 1.00 51.97 203 PRO A N 1
ATOM 1675 C CA . PRO A 1 203 ? 9.673 -36.860 18.112 1.00 51.97 203 PRO A CA 1
ATOM 1676 C C . PRO A 1 203 ? 8.578 -37.543 18.972 1.00 51.97 203 PRO A C 1
ATOM 1678 O O . PRO A 1 203 ? 8.507 -38.768 19.024 1.00 51.97 203 PRO A O 1
ATOM 1681 N N . ARG A 1 204 ? 7.681 -36.756 19.592 1.00 41.72 204 ARG A N 1
ATOM 1682 C CA . ARG A 1 204 ? 6.257 -37.057 19.923 1.00 41.72 204 ARG A CA 1
ATOM 1683 C C . ARG A 1 204 ? 5.780 -36.134 21.052 1.00 41.72 204 ARG A C 1
ATOM 1685 O O . ARG A 1 204 ? 5.628 -36.550 22.194 1.00 41.72 204 ARG A O 1
ATOM 1692 N N . ALA A 1 205 ? 5.461 -34.891 20.727 1.00 45.84 205 ALA A N 1
ATOM 1693 C CA . ALA A 1 205 ? 4.566 -34.108 21.568 1.00 45.84 205 ALA A CA 1
ATOM 1694 C C . ALA A 1 205 ? 3.623 -33.339 20.650 1.00 45.84 205 ALA A C 1
ATOM 1696 O O . ALA A 1 205 ? 4.054 -32.573 19.792 1.00 45.84 205 ALA A O 1
ATOM 1697 N N . LYS A 1 206 ? 2.321 -33.613 20.776 1.00 42.56 206 LYS A N 1
ATOM 1698 C CA . LYS A 1 206 ? 1.290 -32.835 20.093 1.00 42.56 206 LYS A CA 1
ATOM 1699 C C . LYS A 1 206 ? 1.429 -31.392 20.567 1.00 42.56 206 LYS A C 1
ATOM 1701 O O . LYS A 1 206 ? 1.282 -31.129 21.757 1.00 42.56 206 LYS A O 1
ATOM 1706 N N . CYS A 1 207 ? 1.686 -30.479 19.638 1.00 43.25 207 CYS A N 1
ATOM 1707 C CA . CYS A 1 207 ? 1.592 -29.049 19.882 1.00 43.25 207 CYS A CA 1
ATOM 1708 C C . CYS A 1 207 ? 0.117 -28.719 20.167 1.00 43.25 207 CYS A C 1
ATOM 1710 O O . CYS A 1 207 ? -0.673 -28.503 19.249 1.00 43.25 207 CYS A O 1
ATOM 1712 N N . SER A 1 208 ? -0.303 -28.780 21.433 1.00 46.94 208 SER A N 1
ATOM 1713 C CA . SER A 1 208 ? -1.582 -28.208 21.836 1.00 46.94 208 SER A CA 1
ATOM 1714 C C . SER A 1 208 ? -1.348 -26.725 22.066 1.00 46.94 208 SER A C 1
ATOM 1716 O O . SER A 1 208 ? -0.709 -26.350 23.050 1.00 46.94 208 SER A O 1
ATOM 1718 N N . ARG A 1 209 ? -1.878 -25.877 21.182 1.00 42.34 209 ARG A N 1
ATOM 1719 C CA . ARG A 1 209 ? -2.083 -24.469 21.526 1.00 42.34 209 ARG A CA 1
ATOM 1720 C C . ARG A 1 209 ? -2.899 -24.446 22.819 1.00 42.34 209 ARG A C 1
ATOM 1722 O O . ARG A 1 209 ? -4.050 -24.885 22.814 1.00 42.34 209 ARG A O 1
ATOM 1729 N N . ARG A 1 210 ? -2.329 -23.966 23.927 1.00 42.34 210 ARG A N 1
ATOM 1730 C CA . ARG A 1 210 ? -3.168 -23.448 25.007 1.00 42.34 210 ARG A CA 1
ATOM 1731 C C . ARG A 1 210 ? -3.774 -22.176 24.444 1.00 42.34 210 ARG A C 1
ATOM 1733 O O . ARG A 1 210 ? -3.095 -21.168 24.320 1.00 42.34 210 ARG A O 1
ATOM 1740 N N . VAL A 1 211 ? -5.025 -22.275 24.005 1.00 39.62 211 VAL A N 1
ATOM 1741 C CA . VAL A 1 211 ? -5.843 -21.100 23.713 1.00 39.62 211 VAL A CA 1
ATOM 1742 C C . VAL A 1 211 ? -5.803 -20.243 24.982 1.00 39.62 211 VAL A C 1
ATOM 1744 O O . VAL A 1 211 ? -6.125 -20.780 26.051 1.00 39.62 211 VAL A O 1
ATOM 1747 N N . PRO A 1 212 ? -5.370 -18.972 24.917 1.00 38.53 212 PRO A N 1
ATOM 1748 C CA . PRO A 1 212 ? -5.490 -18.076 26.053 1.00 38.53 212 PRO A CA 1
ATOM 1749 C C . PRO A 1 212 ? -6.954 -18.091 26.473 1.00 38.53 212 PRO A C 1
AT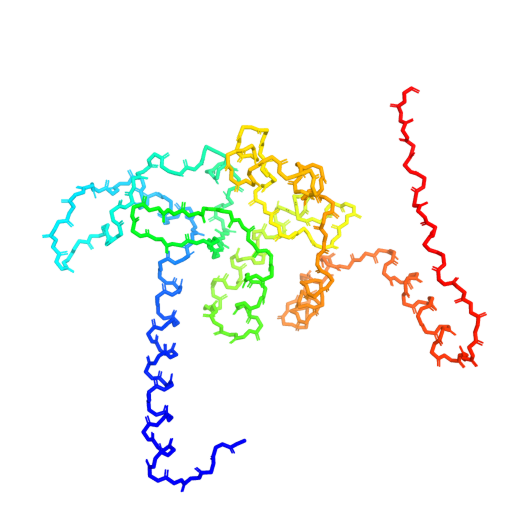OM 1751 O O . PRO A 1 212 ? -7.841 -17.955 25.628 1.00 38.53 212 PRO A O 1
ATOM 1754 N N . LYS A 1 213 ? -7.233 -18.323 27.758 1.00 37.38 213 LYS A N 1
ATOM 1755 C CA . LYS A 1 213 ? -8.589 -18.143 28.273 1.00 37.38 213 LYS A CA 1
ATOM 1756 C C . LYS A 1 213 ? -8.937 -16.674 28.059 1.00 37.38 213 LYS A C 1
ATOM 1758 O O . LYS A 1 213 ? -8.553 -15.837 28.866 1.00 37.38 213 LYS A O 1
ATOM 1763 N N . ALA A 1 214 ? -9.660 -16.372 26.985 1.00 39.31 214 ALA A N 1
ATOM 1764 C CA . ALA A 1 214 ? -10.440 -15.157 26.923 1.00 39.31 214 ALA A CA 1
ATOM 1765 C C . ALA A 1 214 ? -11.373 -15.223 28.134 1.00 39.31 214 ALA A C 1
ATOM 1767 O O . ALA A 1 214 ? -12.271 -16.067 28.190 1.00 39.31 214 ALA A O 1
ATOM 1768 N N . GLN A 1 215 ? -11.104 -14.407 29.153 1.00 39.00 215 GLN A N 1
ATOM 1769 C CA . GLN A 1 215 ? -12.138 -14.064 30.110 1.00 39.00 215 GLN A CA 1
ATOM 1770 C C . GLN A 1 215 ? -13.187 -13.308 29.304 1.00 39.00 215 GLN A C 1
ATOM 1772 O O . GLN A 1 215 ? -13.059 -12.120 29.030 1.00 39.00 215 GLN A O 1
ATOM 1777 N N . VAL A 1 216 ? -14.190 -14.048 28.844 1.00 35.31 216 VAL A N 1
ATOM 1778 C CA . VAL A 1 216 ? -15.461 -13.472 28.441 1.00 35.31 216 VAL A CA 1
ATOM 1779 C C . VAL A 1 216 ? -16.023 -12.862 29.719 1.00 35.31 216 VAL A C 1
ATOM 1781 O O . VAL A 1 216 ? -16.489 -13.584 30.596 1.00 35.31 216 VAL A O 1
ATOM 1784 N N . LEU A 1 217 ? -15.876 -11.546 29.865 1.00 38.06 217 LEU A N 1
ATOM 1785 C CA . LEU A 1 217 ? -16.666 -10.782 30.818 1.00 38.06 217 LEU A CA 1
ATOM 1786 C C . LEU A 1 217 ? -18.106 -10.784 30.295 1.00 38.06 217 LEU A C 1
ATOM 1788 O O . LEU A 1 217 ? -18.432 -10.063 29.352 1.00 38.06 217 LEU A O 1
ATOM 1792 N N . VAL A 1 218 ? -18.923 -11.645 30.896 1.00 33.72 218 VAL A N 1
ATOM 1793 C CA . VAL A 1 218 ? -20.371 -11.478 31.066 1.00 33.72 218 VAL A CA 1
ATOM 1794 C C . VAL A 1 218 ? -20.639 -11.612 32.555 1.00 33.72 218 VAL A C 1
ATOM 1796 O O . VAL A 1 218 ? -20.098 -12.573 33.150 1.00 33.72 218 VAL A O 1
#

pLDDT: mean 78.47, std 16.77, range [33.72, 97.81]

InterPro domains:
  IPR008928 Six-hairpin glycosidase superfamily [SSF48208] (49-155)
  IPR024746 Glycosyl hydrolase family 100 [PF12899] (1-154)
  IPR024746 Glycosyl hydrolase family 100 [PTHR31916] (1-155)

Radius of gyration: 21.31 Å; chains: 1; bounding box: 46×56×59 Å

Secondary structure (DSSP, 8-state):
-----HHHHHHHHHHHHHHHHHHHHIIIIIEEEHHHHHHHTTPPSS--STT-S-TT---GGGS-HHHHHHS-SS-EEEEEEEETTEEEEEEEHHHHHHHHHTT-S-HHHHHHHHHHHHHTHHHHTTTSS-BSEESPPPHHHHHHHHSS-GGG-HHHHHH-B-HHHHHHHHHHTTT-GGGGSTT--HHHHHHHHHHHHHHHS-S---------------

Sequence (218 aa):
MIASDDGSRSLLLAVNRRLTALSFHIREYFWVDMKKINEIYRYKTEEYSQGATNKFNIYPEQIPSWLVDWIPEKGGYLIGNLQPAHMDFWFFSLGNLWAITSSLTTPRQAEEILNLMEKKWEDFIWNIPLKICYPALEYEEWHIITGSDPKNANQSRLYQTWTIAGFLASKLLPENPEMASIFTFEEDMELLEGCAYSLTNHPRAKCSRRVPKAQVLV

Organism: Zingiber officinale (NCBI:txid94328)

Foldseek 3Di:
DPPPDPVVVVVVVVVVVCLVVVLCCQQPPQKDALVVLVVLLPADAPDDDPPHPCPQRADNVQPDPVPNVLGDNQAIFGADDDHRHDGHRKDFLQVGLVCVVVVSYDPSNNRRHLVSCVVCVCCACVPHPGQGIPDFDDDVRCCVVVVVDVCRPRVNSSRDHDVVSLVSVVVCCVVPVVSVVRSDDPCVVVVVVVVVVDVVDDDDDPPDPPPPPPPPDD